Protein AF-A0A833LRC3-F1 (afdb_monomer_lite)

Sequence (210 aa):
QCMVSKEMLIKSGAEAAKLLLEADGCDRVFVVWDLKPEWEEQKQLLDCKEECDLIAAKLDDLGIRENVDLICIVEMLETWIIADDRALSTHLSRPPRNYAFKRIKAPESVADPKALLISTFQQTFRKTYRDHTDAVRVIQKCPDATRLERVSSFARFVRKLTGKQETAFSRCGEVCNDLAPSGVFQPAQAAALPDPIAKPVFKQKARPRR

Structure (mmCIF, N/CA/C/O backbone):
data_AF-A0A833LRC3-F1
#
_entry.id   AF-A0A833LRC3-F1
#
loop_
_atom_site.group_PDB
_atom_site.id
_atom_site.type_symbol
_atom_site.label_atom_id
_atom_site.label_alt_id
_atom_site.label_comp_id
_atom_site.label_asym_id
_atom_site.label_entity_id
_atom_site.label_seq_id
_atom_site.pdbx_PDB_ins_code
_atom_site.Cartn_x
_atom_site.Cartn_y
_atom_site.Cartn_z
_atom_site.occupancy
_atom_site.B_iso_or_equiv
_atom_site.auth_seq_id
_atom_site.auth_comp_id
_atom_site.auth_asym_id
_atom_site.auth_atom_id
_atom_site.pdbx_PDB_model_num
ATOM 1 N N . GLN A 1 1 ? -10.262 0.463 -0.300 1.00 75.25 1 GLN A N 1
ATOM 2 C CA . GLN A 1 1 ? -10.560 1.796 -0.873 1.00 75.25 1 GLN A CA 1
ATOM 3 C C . GLN A 1 1 ? -9.288 2.642 -0.847 1.00 75.25 1 GLN A C 1
ATOM 5 O O . GLN A 1 1 ? -8.544 2.517 0.115 1.00 75.25 1 GLN A O 1
ATOM 10 N N . CYS A 1 2 ? -9.011 3.454 -1.874 1.00 79.44 2 CYS A N 1
ATOM 11 C CA . CYS A 1 2 ? -7.849 4.360 -1.909 1.00 79.44 2 CYS A CA 1
ATOM 12 C C . CYS A 1 2 ? -8.319 5.819 -1.904 1.00 79.44 2 CYS A C 1
ATOM 14 O O . CYS A 1 2 ? -9.322 6.138 -2.543 1.00 79.44 2 CYS A O 1
ATOM 16 N N . MET A 1 3 ? -7.595 6.695 -1.206 1.00 81.56 3 MET A N 1
ATOM 17 C CA . MET A 1 3 ? -7.879 8.132 -1.141 1.00 81.56 3 MET A CA 1
ATOM 18 C C . MET A 1 3 ? -6.823 8.933 -1.903 1.00 81.56 3 MET A C 1
ATOM 20 O O . MET A 1 3 ? -5.685 8.498 -2.033 1.00 81.56 3 MET A O 1
ATOM 24 N N . VAL A 1 4 ? -7.221 10.088 -2.443 1.00 79.00 4 VAL A N 1
ATOM 25 C CA . VAL A 1 4 ? -6.390 10.893 -3.361 1.00 79.00 4 VAL A CA 1
ATOM 26 C C . VAL A 1 4 ? -5.373 11.797 -2.662 1.00 79.00 4 VAL A C 1
ATOM 28 O O . VAL A 1 4 ? -4.441 12.254 -3.314 1.00 79.00 4 VAL A O 1
ATOM 31 N N . SER A 1 5 ? -5.543 12.073 -1.365 1.00 82.38 5 SER A N 1
ATOM 32 C CA . SER A 1 5 ? -4.563 12.814 -0.567 1.00 82.38 5 SER A CA 1
ATOM 33 C C . SER A 1 5 ? -4.590 12.388 0.896 1.00 82.38 5 SER A C 1
ATOM 35 O O . SER A 1 5 ? -5.595 11.865 1.394 1.00 82.38 5 SER A O 1
ATOM 37 N N . LYS A 1 6 ? -3.492 12.669 1.600 1.00 84.31 6 LYS A N 1
ATOM 38 C CA . LYS A 1 6 ? -3.402 12.476 3.046 1.00 84.31 6 LYS A CA 1
ATOM 39 C C . LYS A 1 6 ? -4.416 13.340 3.800 1.00 84.31 6 LYS A C 1
ATOM 41 O O . LYS A 1 6 ? -5.035 12.863 4.748 1.00 84.31 6 LYS A O 1
ATOM 46 N N . GLU A 1 7 ? -4.675 14.576 3.361 1.00 86.00 7 GLU A N 1
ATOM 47 C CA . GLU A 1 7 ? -5.693 15.398 4.028 1.00 86.00 7 GLU A CA 1
ATOM 48 C C . GLU A 1 7 ? -7.085 14.773 3.912 1.00 86.00 7 GLU A C 1
ATOM 50 O O . GLU A 1 7 ? -7.858 14.835 4.865 1.00 86.00 7 GLU A O 1
ATOM 55 N N . MET A 1 8 ? -7.410 14.146 2.775 1.00 87.69 8 MET A N 1
ATOM 56 C CA . MET A 1 8 ? -8.669 13.412 2.615 1.00 87.69 8 MET A CA 1
ATOM 57 C C . MET A 1 8 ? -8.739 12.193 3.533 1.00 87.69 8 MET A C 1
ATOM 59 O O . MET A 1 8 ? -9.795 11.944 4.112 1.00 87.69 8 MET A O 1
ATOM 63 N N . LEU A 1 9 ? -7.626 11.481 3.724 1.00 89.12 9 LEU A N 1
ATOM 64 C CA . LEU A 1 9 ? -7.532 10.383 4.686 1.00 89.12 9 LEU A CA 1
ATOM 65 C C . LEU A 1 9 ? -7.813 10.853 6.113 1.00 89.12 9 LEU A C 1
ATOM 67 O O . LEU A 1 9 ? -8.681 10.302 6.781 1.00 89.12 9 LEU A O 1
ATOM 71 N N . ILE A 1 10 ? -7.147 11.916 6.561 1.00 89.19 10 ILE A N 1
ATOM 72 C CA . ILE A 1 10 ? -7.366 12.459 7.907 1.00 89.19 10 ILE A CA 1
ATOM 73 C C . ILE A 1 10 ? -8.793 13.004 8.037 1.00 89.19 10 ILE A C 1
ATOM 75 O O . ILE A 1 10 ? -9.416 12.878 9.089 1.00 89.19 10 ILE A O 1
ATOM 79 N N . LYS A 1 11 ? -9.350 13.613 6.982 1.00 90.19 11 LYS A N 1
ATOM 80 C CA . LYS A 1 11 ? -10.698 14.197 7.009 1.00 90.19 11 LYS A CA 1
ATOM 81 C C . LYS A 1 11 ? -11.820 13.165 6.996 1.00 90.19 11 LYS A C 1
ATOM 83 O O . LYS A 1 11 ? -12.751 13.361 7.765 1.00 90.19 11 LYS A O 1
ATOM 88 N N . SER A 1 12 ? -11.715 12.141 6.149 1.00 92.38 12 SER A N 1
ATOM 89 C CA . SER A 1 12 ? -12.821 11.243 5.771 1.00 92.38 12 SER A CA 1
ATOM 90 C C . SER A 1 12 ? -12.505 9.742 5.877 1.00 92.38 12 SER A C 1
ATOM 92 O O . SER A 1 12 ? -13.319 8.892 5.513 1.00 92.38 12 SER A O 1
ATOM 94 N N . GLY A 1 13 ? -11.292 9.386 6.312 1.00 93.06 13 GLY A N 1
ATOM 95 C CA . GLY A 1 13 ? -10.829 7.999 6.393 1.00 93.06 13 GLY A CA 1
ATOM 96 C C . GLY A 1 13 ? -11.617 7.154 7.389 1.00 93.06 13 GLY A C 1
ATOM 97 O O . GLY A 1 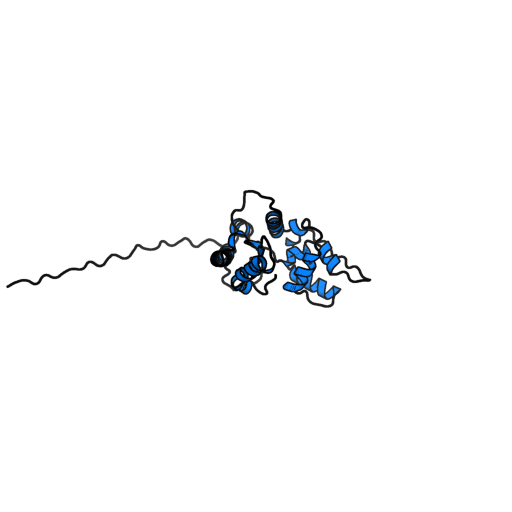13 ? -11.839 5.972 7.136 1.00 93.06 13 GLY A O 1
ATOM 98 N N . ALA A 1 14 ? -12.079 7.760 8.485 1.00 94.75 14 ALA A N 1
ATOM 99 C CA . ALA A 1 14 ? -12.862 7.079 9.510 1.00 94.75 14 ALA A CA 1
ATOM 100 C C . ALA A 1 14 ? -14.255 6.685 8.986 1.00 94.75 14 ALA A C 1
ATOM 102 O O . ALA A 1 14 ? -14.700 5.556 9.177 1.00 94.75 14 ALA A O 1
ATOM 103 N N . GLU A 1 15 ? -14.906 7.570 8.232 1.00 95.88 15 GLU A N 1
ATOM 104 C CA . GLU A 1 15 ? -16.194 7.321 7.586 1.00 95.88 15 GLU A CA 1
ATOM 105 C C . GLU A 1 15 ? -16.076 6.249 6.500 1.00 95.88 15 GLU A C 1
ATOM 107 O O . GLU A 1 15 ? -16.923 5.364 6.402 1.00 95.88 15 GLU A O 1
ATOM 112 N N . ALA A 1 16 ? -14.998 6.279 5.712 1.00 95.25 16 ALA A N 1
ATOM 113 C CA . ALA A 1 16 ? -14.713 5.221 4.749 1.00 95.25 16 ALA A CA 1
ATOM 114 C C . ALA A 1 16 ? -14.497 3.864 5.438 1.00 95.25 16 ALA A C 1
ATOM 116 O O . ALA A 1 16 ? -15.037 2.856 4.988 1.00 95.25 16 ALA A O 1
ATOM 117 N N . ALA A 1 17 ? -13.756 3.828 6.552 1.00 95.38 17 ALA A N 1
ATOM 118 C CA . ALA A 1 17 ? -13.574 2.607 7.334 1.00 95.38 17 ALA A CA 1
ATOM 119 C C . ALA A 1 17 ? -14.907 2.081 7.883 1.00 95.38 17 ALA A C 1
ATOM 121 O O . ALA A 1 17 ? -15.169 0.884 7.793 1.00 95.38 17 ALA A O 1
ATOM 122 N N . LYS A 1 18 ? -15.778 2.971 8.369 1.00 96.31 18 LYS A N 1
ATOM 123 C CA . LYS A 1 18 ? -17.127 2.615 8.819 1.00 96.31 18 LYS A CA 1
ATOM 124 C C . LYS A 1 18 ? -17.945 1.955 7.711 1.00 96.31 18 LYS A C 1
ATOM 126 O O . LYS A 1 18 ? -18.526 0.900 7.937 1.00 96.31 18 LYS A O 1
ATOM 131 N N . LEU A 1 19 ? -17.946 2.534 6.509 1.00 95.56 19 LEU A N 1
ATOM 132 C CA . LEU A 1 19 ? -18.652 1.959 5.361 1.00 95.56 19 LEU A CA 1
ATOM 133 C C . LEU A 1 19 ? -18.130 0.561 5.006 1.00 95.56 19 LEU A C 1
ATOM 135 O O . LEU A 1 19 ? -18.928 -0.329 4.734 1.00 95.56 19 LEU A O 1
ATOM 139 N N . LEU A 1 20 ? -16.814 0.340 5.059 1.00 94.19 20 LEU A N 1
ATOM 140 C CA . LEU A 1 20 ? -16.235 -0.985 4.809 1.00 94.19 20 LEU A CA 1
ATOM 141 C C . LEU A 1 20 ? -16.679 -2.023 5.857 1.00 94.19 20 LEU A C 1
ATOM 143 O O . LEU A 1 20 ? -16.928 -3.176 5.512 1.00 94.19 20 LEU A O 1
ATOM 147 N N . LEU A 1 21 ? -16.789 -1.629 7.128 1.00 94.31 21 LEU A N 1
ATOM 148 C CA . LEU A 1 21 ? -17.262 -2.513 8.198 1.00 94.31 21 LEU A CA 1
ATOM 149 C C . LEU A 1 21 ? -18.764 -2.812 8.062 1.00 94.31 21 LEU A C 1
ATOM 151 O O . LEU A 1 21 ? -19.173 -3.967 8.093 1.00 94.31 21 LEU A O 1
ATOM 155 N N . GLU A 1 22 ? -19.586 -1.776 7.895 1.00 94.75 22 GLU A N 1
ATOM 156 C CA . GLU A 1 22 ? -21.047 -1.893 7.976 1.00 94.75 22 GLU A CA 1
ATOM 157 C C . GLU A 1 22 ? -21.706 -2.298 6.653 1.00 94.75 22 GLU A C 1
ATOM 159 O O . GLU A 1 22 ? -22.621 -3.120 6.651 1.00 94.75 22 GLU A O 1
ATOM 164 N N . ALA A 1 23 ? -21.279 -1.710 5.531 1.00 92.69 23 ALA A N 1
ATOM 165 C CA . ALA A 1 23 ? -21.905 -1.933 4.228 1.00 92.69 23 ALA A CA 1
ATOM 166 C C . ALA A 1 23 ? -21.262 -3.102 3.476 1.00 92.69 23 ALA A C 1
ATOM 168 O O . ALA A 1 23 ? -21.974 -3.932 2.910 1.00 92.69 23 ALA A O 1
ATOM 169 N N . ASP A 1 24 ? -19.930 -3.189 3.503 1.00 89.50 24 ASP A N 1
ATOM 170 C CA . ASP A 1 24 ? -19.197 -4.246 2.798 1.00 89.50 24 ASP A CA 1
ATOM 171 C C . ASP A 1 24 ? -19.009 -5.507 3.665 1.00 89.50 24 ASP A C 1
ATOM 173 O O . ASP A 1 24 ? -18.558 -6.537 3.162 1.00 89.50 24 ASP A O 1
ATOM 177 N N . GLY A 1 25 ? -19.374 -5.448 4.953 1.00 92.50 25 GLY A N 1
ATOM 178 C CA . GLY A 1 25 ? -19.332 -6.585 5.876 1.00 92.50 25 GLY A CA 1
ATOM 179 C C . GLY A 1 25 ? -17.916 -7.035 6.241 1.00 92.50 25 GLY A C 1
ATOM 180 O O . GLY A 1 25 ? -17.695 -8.221 6.481 1.00 92.50 25 GLY A O 1
ATOM 181 N N . CYS A 1 26 ? -16.938 -6.125 6.235 1.00 92.25 26 CYS A N 1
ATOM 182 C CA . CYS A 1 26 ? -15.573 -6.452 6.644 1.00 92.25 26 CYS A CA 1
ATOM 183 C C . CYS A 1 26 ? -15.486 -6.643 8.168 1.00 92.25 26 CYS A C 1
ATOM 185 O O . CYS A 1 26 ? -15.959 -5.798 8.921 1.00 92.25 26 CYS A O 1
ATOM 187 N N . ASP A 1 27 ? -14.785 -7.679 8.639 1.00 91.19 27 ASP A N 1
ATOM 188 C CA . ASP A 1 27 ? -14.562 -7.889 10.084 1.00 91.19 27 ASP A CA 1
ATOM 189 C C . ASP A 1 27 ? -13.537 -6.908 10.684 1.00 91.19 27 ASP A C 1
ATOM 191 O O . ASP A 1 27 ? -13.580 -6.546 11.867 1.00 91.19 27 ASP A O 1
ATOM 195 N N . ARG A 1 28 ? -12.559 -6.510 9.863 1.00 90.12 28 ARG A N 1
ATOM 196 C CA . ARG A 1 28 ? -11.442 -5.640 10.238 1.00 90.12 28 ARG A CA 1
ATOM 197 C C . ARG A 1 28 ? -11.012 -4.787 9.052 1.00 90.12 28 ARG A C 1
ATOM 199 O O . ARG A 1 28 ? -10.940 -5.271 7.924 1.00 90.12 28 ARG A O 1
ATOM 206 N N . VAL A 1 29 ? -10.664 -3.532 9.321 1.00 90.81 29 VAL A N 1
ATOM 207 C CA . VAL A 1 29 ? -10.178 -2.576 8.319 1.00 90.81 29 VAL A CA 1
ATOM 208 C C . VAL A 1 29 ? -8.772 -2.112 8.677 1.00 90.81 29 VAL A C 1
ATOM 210 O O . VAL A 1 29 ? -8.461 -1.837 9.831 1.00 90.81 29 VAL A O 1
ATOM 213 N N . PHE A 1 30 ? -7.917 -1.990 7.665 1.00 90.00 30 PHE A N 1
ATOM 214 C CA . PHE A 1 30 ? -6.588 -1.404 7.800 1.00 90.00 30 PHE A CA 1
ATOM 215 C C . PHE A 1 30 ? -6.564 -0.050 7.099 1.00 90.00 30 PHE A C 1
ATOM 217 O O . PHE A 1 30 ? -6.815 0.032 5.896 1.00 90.00 30 PHE A O 1
ATOM 224 N N . VAL A 1 31 ? -6.234 1.004 7.840 1.00 90.50 31 VAL A N 1
ATOM 225 C CA . VAL A 1 31 ? -5.982 2.334 7.279 1.00 90.50 31 VAL A CA 1
ATOM 226 C C . VAL A 1 31 ? -4.475 2.487 7.141 1.00 90.50 31 VAL A C 1
ATOM 228 O O . VAL A 1 31 ? -3.755 2.505 8.140 1.00 90.50 31 VAL A O 1
ATOM 231 N N . VAL A 1 32 ? -4.002 2.558 5.898 1.00 87.25 32 VAL A N 1
ATOM 232 C CA . VAL A 1 32 ? -2.575 2.614 5.564 1.00 87.25 32 VAL A CA 1
ATOM 233 C C . VAL A 1 32 ? -2.256 3.954 4.912 1.00 87.25 32 VAL A C 1
ATOM 235 O O . VAL A 1 32 ? -2.963 4.354 3.986 1.00 87.25 32 VAL A O 1
ATOM 238 N N . TRP A 1 33 ? -1.209 4.638 5.375 1.00 86.81 33 TRP A N 1
ATOM 239 C CA . TRP A 1 33 ? -0.772 5.918 4.809 1.00 86.81 33 TRP A CA 1
ATOM 240 C C . TRP A 1 33 ? 0.725 6.146 4.975 1.00 86.81 33 TRP A C 1
ATOM 242 O O . TRP A 1 33 ? 1.339 5.591 5.882 1.00 86.81 33 TRP A O 1
ATOM 252 N N . ASP A 1 34 ? 1.305 6.957 4.097 1.00 81.19 34 ASP A N 1
ATOM 253 C CA . ASP A 1 34 ? 2.724 7.293 4.107 1.00 81.19 34 ASP A CA 1
ATOM 254 C C . ASP A 1 34 ? 3.067 8.380 5.136 1.00 81.19 34 ASP A C 1
ATOM 256 O O . ASP A 1 34 ? 2.324 9.335 5.360 1.00 81.19 34 ASP A O 1
ATOM 260 N N . LEU A 1 35 ? 4.224 8.249 5.784 1.00 76.38 35 LEU A N 1
ATOM 261 C CA . LEU A 1 35 ? 4.719 9.241 6.730 1.00 76.38 35 LEU A CA 1
ATOM 262 C C . LEU A 1 35 ? 5.166 10.504 5.985 1.00 76.38 35 LEU A C 1
ATOM 264 O O . LEU A 1 35 ? 4.784 11.605 6.381 1.00 76.38 35 LEU A O 1
ATOM 268 N N . LYS A 1 36 ? 5.899 10.366 4.870 1.00 67.56 36 LYS A N 1
ATOM 269 C CA . LYS A 1 36 ? 6.323 11.494 4.025 1.00 67.56 36 LYS A CA 1
ATOM 270 C C . LYS A 1 36 ? 6.565 11.091 2.564 1.00 67.56 36 LYS A C 1
ATOM 272 O O . LYS A 1 36 ? 7.113 10.021 2.324 1.00 67.56 36 LYS A O 1
ATOM 277 N N . PRO A 1 37 ? 6.322 11.997 1.604 1.00 49.22 37 PRO A N 1
ATOM 278 C CA . PRO A 1 37 ? 7.194 12.129 0.448 1.00 49.22 37 PRO A CA 1
ATOM 279 C C . PRO A 1 37 ? 8.490 12.840 0.870 1.00 49.22 37 PRO A C 1
ATOM 281 O O . PRO A 1 37 ? 8.450 13.909 1.477 1.00 49.22 37 PRO A O 1
ATOM 284 N N . GLU A 1 38 ? 9.646 12.267 0.544 1.00 45.81 38 GLU A N 1
ATOM 285 C CA . GLU A 1 38 ? 10.987 12.756 0.920 1.00 45.81 38 GLU A CA 1
ATOM 286 C C . GLU A 1 38 ? 11.307 14.190 0.419 1.00 45.81 38 GLU A C 1
ATOM 288 O O . GLU A 1 38 ? 12.301 14.784 0.820 1.00 45.81 38 GLU A O 1
ATOM 293 N N . TRP A 1 39 ? 10.450 14.785 -0.422 1.00 50.66 39 TRP A N 1
ATOM 294 C CA . TRP A 1 39 ? 10.712 16.017 -1.178 1.00 50.66 39 TRP A CA 1
ATOM 295 C C . TRP A 1 39 ? 9.864 17.250 -0.805 1.00 50.66 39 TRP A C 1
ATOM 297 O O . TRP A 1 39 ? 10.002 18.288 -1.452 1.00 50.66 39 TRP A O 1
ATOM 307 N N . GLU A 1 40 ? 8.973 17.196 0.193 1.00 52.19 40 GLU A N 1
ATOM 308 C CA . GLU A 1 40 ? 8.218 18.393 0.617 1.00 52.19 40 GLU A CA 1
ATOM 309 C C . GLU A 1 40 ? 8.941 19.155 1.739 1.00 52.19 40 GLU A C 1
ATOM 311 O O . GLU A 1 40 ? 8.693 18.957 2.927 1.00 52.19 40 GLU A O 1
ATOM 316 N N . GLU A 1 41 ? 9.823 20.080 1.357 1.00 48.97 41 GLU A N 1
ATOM 317 C CA . GLU A 1 41 ? 10.630 20.901 2.277 1.00 48.97 41 GLU A CA 1
ATOM 318 C C . GLU A 1 41 ? 9.835 21.956 3.089 1.00 48.97 41 GLU A C 1
ATOM 320 O O . GLU A 1 41 ? 10.439 22.716 3.843 1.00 48.97 41 GLU A O 1
ATOM 325 N N . GLN A 1 42 ? 8.506 22.084 2.945 1.00 48.09 42 GLN A N 1
ATOM 326 C CA . GLN A 1 42 ? 7.833 23.359 3.282 1.00 48.09 42 GLN A CA 1
ATOM 327 C C . GLN A 1 42 ? 6.498 23.305 4.043 1.00 48.09 42 GLN A C 1
ATOM 329 O O . GLN A 1 42 ? 5.871 24.351 4.216 1.00 48.09 42 GLN A O 1
ATOM 334 N N . LYS A 1 43 ? 6.045 22.161 4.563 1.00 54.72 43 LYS A N 1
ATOM 335 C CA . LYS A 1 43 ? 4.875 22.139 5.466 1.00 54.72 43 LYS A CA 1
ATOM 336 C C . LYS A 1 43 ? 5.300 21.785 6.888 1.00 54.72 43 LYS A C 1
ATOM 338 O O . LYS A 1 43 ? 6.223 21.003 7.081 1.00 54.72 43 LYS A O 1
ATOM 343 N N . GLN A 1 44 ? 4.640 22.373 7.889 1.00 53.31 44 GLN A N 1
ATOM 344 C CA . GLN A 1 44 ? 4.670 21.862 9.264 1.00 53.31 44 GLN A CA 1
ATOM 345 C C . GLN A 1 44 ? 4.099 20.444 9.220 1.00 53.31 44 GLN A C 1
ATOM 347 O O . GLN A 1 44 ? 2.886 20.252 9.161 1.00 53.31 44 GLN A O 1
ATOM 352 N N . LEU A 1 45 ? 4.992 19.466 9.108 1.00 59.69 45 LEU A N 1
ATOM 353 C CA . LEU A 1 45 ? 4.640 18.062 9.007 1.00 59.69 45 LEU A CA 1
ATOM 354 C C . LEU A 1 45 ? 4.307 17.590 10.416 1.00 59.69 45 LEU A C 1
ATOM 356 O O . LEU A 1 45 ? 5.183 17.600 11.281 1.00 59.69 45 LEU A O 1
ATOM 360 N N . LEU A 1 46 ? 3.043 17.222 10.624 1.00 67.19 46 LEU A N 1
ATOM 361 C CA . LEU A 1 46 ? 2.657 16.449 11.795 1.00 67.19 46 LEU A CA 1
ATOM 362 C C . LEU A 1 46 ? 3.467 15.153 11.796 1.00 67.19 46 LEU A C 1
ATOM 364 O O . LEU A 1 46 ? 3.730 14.577 10.733 1.00 67.19 46 LEU A O 1
ATOM 368 N N . ASP A 1 47 ? 3.890 14.707 12.971 1.00 78.50 47 ASP A N 1
ATOM 369 C CA . ASP A 1 47 ? 4.544 13.410 13.061 1.00 78.50 47 ASP A CA 1
ATOM 370 C C . ASP A 1 47 ? 3.522 12.267 12.892 1.00 78.50 47 ASP A C 1
ATOM 372 O O . ASP A 1 47 ? 2.299 12.441 12.942 1.00 78.50 47 ASP A O 1
ATOM 376 N N . CYS A 1 48 ? 4.030 11.054 12.673 1.00 81.38 48 CYS A N 1
ATOM 377 C CA . CYS A 1 48 ? 3.199 9.864 12.488 1.00 81.38 48 CYS A CA 1
ATOM 378 C C . CYS A 1 48 ? 2.211 9.643 13.647 1.00 81.38 48 CYS A C 1
ATOM 380 O O . CYS A 1 48 ? 1.138 9.059 13.469 1.00 81.38 48 CYS A O 1
ATOM 382 N N . LYS A 1 49 ? 2.598 10.057 14.859 1.00 84.06 49 LYS A N 1
ATOM 383 C CA . LYS A 1 49 ? 1.801 9.880 16.065 1.00 84.06 49 LYS A CA 1
ATOM 384 C C . LYS A 1 49 ? 0.650 10.876 16.083 1.00 84.06 49 LYS A C 1
ATOM 386 O O . LYS A 1 49 ? -0.475 10.449 16.302 1.00 84.06 49 LYS A O 1
ATOM 391 N N . GLU A 1 50 ? 0.899 12.142 15.784 1.00 86.38 50 GLU A N 1
ATOM 392 C CA . GLU A 1 50 ? -0.138 13.168 15.676 1.00 86.38 50 GLU A CA 1
ATOM 393 C C . GLU A 1 50 ? -1.172 12.810 14.599 1.00 86.38 50 GLU A C 1
ATOM 395 O O . GLU A 1 50 ? -2.376 12.872 14.848 1.00 86.38 50 GLU A O 1
ATOM 400 N N . GLU A 1 51 ? -0.730 12.351 13.422 1.00 87.62 51 GLU A N 1
ATOM 401 C CA . GLU A 1 51 ? -1.636 11.866 12.370 1.00 87.62 51 GLU A CA 1
ATOM 402 C C . GLU A 1 51 ? -2.461 10.658 12.840 1.00 87.62 51 GLU A C 1
ATOM 404 O O . GLU A 1 51 ? -3.672 10.587 12.609 1.00 87.62 51 GLU A O 1
ATOM 409 N N . CYS A 1 52 ? -1.818 9.716 13.535 1.00 89.00 52 CYS 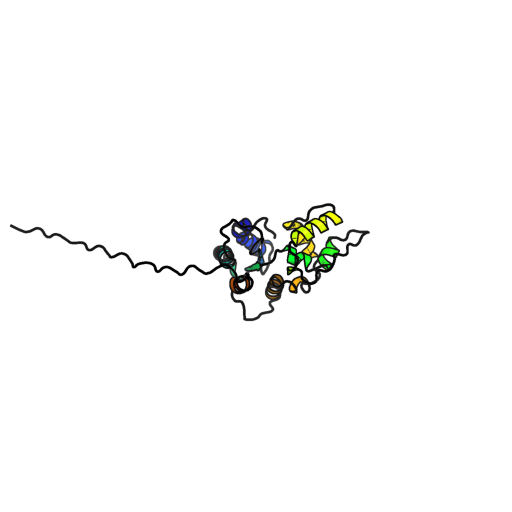A N 1
ATOM 410 C CA . CYS A 1 52 ? -2.481 8.549 14.104 1.00 89.00 52 CYS A CA 1
ATOM 411 C C . CYS A 1 52 ? -3.521 8.942 15.161 1.00 89.00 52 CYS A C 1
ATOM 413 O O . CYS A 1 52 ? -4.613 8.377 15.158 1.00 89.00 52 CYS A O 1
ATOM 415 N N . ASP A 1 53 ? -3.206 9.896 16.037 1.00 90.69 53 ASP A N 1
ATOM 416 C CA . ASP A 1 53 ? -4.091 10.370 17.103 1.00 90.69 53 ASP A CA 1
ATOM 417 C C . ASP A 1 53 ? -5.315 11.094 16.513 1.00 90.69 53 ASP A C 1
ATOM 419 O O . ASP A 1 53 ? -6.442 10.861 16.953 1.00 90.69 53 ASP A O 1
ATOM 423 N N . LEU A 1 54 ? -5.130 11.889 15.450 1.00 91.94 54 LEU A N 1
ATOM 424 C CA . LEU A 1 54 ? -6.229 12.545 14.731 1.00 91.94 54 LEU A CA 1
ATOM 425 C C . LEU A 1 54 ? -7.192 11.544 14.084 1.00 91.94 54 LEU A C 1
ATOM 427 O O . LEU A 1 54 ? -8.410 11.719 14.156 1.00 91.94 54 LEU A O 1
ATOM 431 N N . ILE A 1 55 ? -6.662 10.505 13.433 1.00 92.75 55 ILE A N 1
ATOM 432 C CA . ILE A 1 55 ? -7.497 9.464 12.821 1.00 92.75 55 ILE A CA 1
ATOM 433 C C . ILE A 1 55 ? -8.167 8.625 13.916 1.00 92.75 55 ILE A C 1
ATOM 435 O O . ILE A 1 55 ? -9.353 8.320 13.805 1.00 92.75 55 ILE A O 1
ATOM 439 N N . ALA A 1 56 ? -7.439 8.277 14.982 1.00 93.31 56 ALA A N 1
ATOM 440 C CA . ALA A 1 56 ? -7.959 7.489 16.095 1.00 93.31 56 ALA A CA 1
ATOM 441 C C . ALA A 1 56 ? -9.139 8.179 16.786 1.00 93.31 56 ALA A C 1
ATOM 443 O O . ALA A 1 56 ? -10.176 7.543 16.930 1.00 93.31 56 ALA A O 1
ATOM 444 N N . ALA A 1 57 ? -9.028 9.474 17.098 1.00 95.00 57 ALA A N 1
ATOM 445 C CA . ALA A 1 57 ? -10.112 10.233 17.721 1.00 95.00 57 ALA A CA 1
ATOM 446 C C . ALA A 1 57 ? -11.414 10.168 16.904 1.00 95.00 57 ALA A C 1
ATOM 448 O O . ALA A 1 57 ? -12.488 9.943 17.448 1.00 95.00 57 ALA A O 1
ATOM 449 N N . LYS A 1 58 ? -11.322 10.264 15.573 1.00 96.25 58 LYS A N 1
ATOM 450 C CA . LYS A 1 58 ? -12.495 10.133 14.695 1.00 96.25 58 LYS A CA 1
ATOM 451 C C . LYS A 1 58 ? -13.069 8.722 14.660 1.00 96.25 58 LYS A C 1
ATOM 453 O O . LYS A 1 58 ? -14.277 8.549 14.533 1.00 96.25 58 LYS A O 1
ATOM 458 N N . LEU A 1 59 ? -12.213 7.705 14.724 1.00 95.62 59 LEU A N 1
ATOM 459 C CA . LEU A 1 59 ? -12.658 6.314 14.813 1.00 95.62 59 LEU A CA 1
ATOM 460 C C . LEU A 1 59 ? -13.351 6.033 16.153 1.00 95.62 59 LEU A C 1
ATOM 462 O O . LEU A 1 59 ? -14.312 5.262 16.175 1.00 95.62 59 LEU A O 1
ATOM 466 N N . ASP A 1 60 ? -12.881 6.660 17.235 1.00 96.19 60 ASP A N 1
ATOM 467 C CA . ASP A 1 60 ? -13.493 6.603 18.565 1.00 96.19 60 ASP A CA 1
ATOM 468 C C . ASP A 1 60 ? -14.864 7.292 18.568 1.00 96.19 60 ASP A C 1
ATOM 470 O O . ASP A 1 60 ? -15.841 6.689 19.010 1.00 96.19 60 ASP A O 1
ATOM 474 N N . ASP A 1 61 ? -14.974 8.488 17.980 1.00 97.00 61 ASP A N 1
ATOM 475 C CA . ASP A 1 61 ? -16.246 9.213 17.827 1.00 97.00 61 ASP A CA 1
ATOM 476 C C . ASP A 1 61 ? -17.298 8.400 17.051 1.00 97.00 61 ASP A C 1
ATOM 478 O O . ASP A 1 61 ? -18.501 8.506 17.299 1.00 97.00 61 ASP A O 1
ATOM 482 N N . LEU A 1 62 ? -16.850 7.567 16.106 1.00 96.44 62 LEU A N 1
ATOM 483 C CA . LEU A 1 62 ? -17.703 6.665 15.331 1.00 96.44 62 LEU A CA 1
ATOM 484 C C . LEU A 1 62 ? -17.934 5.301 15.999 1.00 96.44 62 LEU A C 1
ATOM 486 O O . LEU A 1 62 ? -18.733 4.521 15.480 1.00 96.44 62 LEU A O 1
ATOM 490 N N . GLY A 1 63 ? -17.261 5.002 17.114 1.00 96.25 63 GLY A N 1
ATOM 491 C CA . GLY A 1 63 ? -17.397 3.744 17.852 1.00 96.25 63 GLY A CA 1
ATOM 492 C C . GLY A 1 63 ? -16.840 2.511 17.133 1.00 96.25 63 GLY A C 1
ATOM 493 O O . GLY A 1 63 ? -17.263 1.400 17.431 1.00 96.25 63 GLY A O 1
ATOM 494 N N . ILE A 1 64 ? -15.9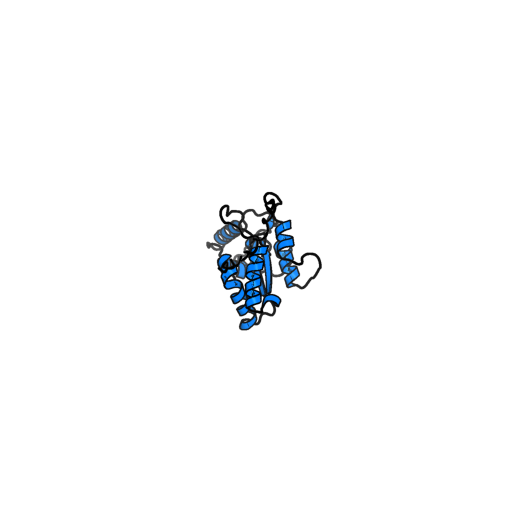17 2.684 16.179 1.00 96.06 64 ILE A N 1
ATOM 495 C CA . ILE A 1 64 ? -15.383 1.587 15.342 1.00 96.06 64 ILE A CA 1
ATOM 496 C C . ILE A 1 64 ? -13.891 1.308 15.561 1.00 96.06 64 ILE A C 1
ATOM 498 O O . ILE A 1 64 ? -13.297 0.492 14.857 1.00 96.06 64 ILE A O 1
ATOM 502 N N . ARG A 1 65 ? -13.251 1.994 16.515 1.00 93.19 65 ARG A N 1
ATOM 503 C CA . ARG A 1 65 ? -11.795 1.950 16.723 1.00 93.19 65 ARG A CA 1
ATOM 504 C C . ARG A 1 65 ? -11.228 0.539 16.878 1.00 93.19 65 ARG A C 1
ATOM 506 O O . ARG A 1 65 ? -10.131 0.291 16.378 1.00 93.19 65 ARG A O 1
ATOM 513 N N . GLU A 1 66 ? -11.946 -0.359 17.548 1.00 91.50 66 GLU A N 1
ATOM 514 C CA . GLU A 1 66 ? -11.495 -1.726 17.853 1.00 91.50 66 GLU A CA 1
ATOM 515 C C . GLU A 1 66 ? -11.356 -2.615 16.606 1.00 91.50 66 GLU A C 1
ATOM 517 O O . GLU A 1 66 ? -10.536 -3.535 16.580 1.00 91.50 66 GLU A O 1
ATOM 522 N N . ASN A 1 67 ? -12.105 -2.310 15.544 1.00 92.31 67 ASN A N 1
ATOM 523 C CA . ASN A 1 67 ? -12.079 -3.039 14.276 1.00 92.31 67 ASN A CA 1
ATOM 524 C C . ASN A 1 67 ? -11.138 -2.408 13.242 1.00 92.31 67 ASN A C 1
ATOM 526 O O . ASN A 1 67 ? -11.068 -2.886 12.107 1.00 92.31 67 ASN A O 1
ATOM 530 N N . VAL A 1 68 ? -10.418 -1.341 13.607 1.00 91.44 68 VAL A N 1
ATOM 531 C CA . VAL A 1 68 ? -9.563 -0.596 12.682 1.00 91.44 68 VAL A CA 1
ATOM 532 C C . VAL A 1 68 ? -8.106 -0.592 13.141 1.00 91.44 68 VAL A C 1
ATOM 534 O O . VAL A 1 68 ? -7.759 -0.119 14.219 1.00 91.44 68 VAL A O 1
ATOM 537 N N . ASP A 1 69 ? -7.210 -1.073 12.288 1.00 89.38 69 ASP A N 1
ATOM 538 C CA . ASP A 1 69 ? -5.765 -1.002 12.489 1.00 89.38 69 ASP A CA 1
ATOM 539 C C . ASP A 1 69 ? -5.177 0.177 11.702 1.00 89.38 69 ASP A C 1
ATOM 541 O O . ASP A 1 69 ? -5.381 0.309 10.494 1.00 89.38 69 ASP A O 1
ATOM 545 N N . LEU A 1 70 ? -4.404 1.019 12.387 1.00 88.50 70 LEU A N 1
ATOM 546 C CA . LEU A 1 70 ? -3.734 2.178 11.801 1.00 88.50 70 LEU A CA 1
ATOM 547 C C . LEU A 1 70 ? -2.272 1.848 11.468 1.00 88.50 70 LEU A C 1
ATOM 549 O O . LEU A 1 70 ? -1.513 1.386 12.330 1.00 88.50 70 LEU A O 1
ATOM 553 N N . ILE A 1 71 ? -1.871 2.057 10.212 1.00 85.94 71 ILE A N 1
ATOM 554 C CA . ILE A 1 71 ? -0.539 1.706 9.709 1.00 85.94 71 ILE A CA 1
ATOM 555 C C . ILE A 1 71 ? 0.054 2.861 8.905 1.00 85.94 71 ILE A C 1
ATOM 557 O O . ILE A 1 71 ? -0.157 3.012 7.708 1.00 85.94 71 ILE A O 1
ATOM 561 N N . CYS A 1 72 ? 0.882 3.625 9.593 1.00 84.38 72 CYS A N 1
ATOM 562 C CA . CYS A 1 72 ? 1.806 4.581 9.008 1.00 84.38 72 CYS A CA 1
ATOM 563 C C . CYS A 1 72 ? 3.014 3.836 8.413 1.00 84.38 72 CYS A C 1
ATOM 565 O O . CYS A 1 72 ? 3.629 3.002 9.094 1.00 84.38 72 CYS A O 1
ATOM 567 N N . ILE A 1 73 ? 3.327 4.102 7.146 1.00 81.88 73 ILE A N 1
ATOM 568 C CA . ILE A 1 73 ? 4.419 3.482 6.388 1.00 81.88 73 ILE A CA 1
ATOM 569 C C . ILE A 1 73 ? 5.482 4.539 6.099 1.00 81.88 73 ILE A C 1
ATOM 571 O O . ILE A 1 73 ? 5.159 5.662 5.742 1.00 81.88 73 ILE A O 1
ATOM 575 N N . VAL A 1 74 ? 6.756 4.211 6.311 1.00 76.50 74 VAL A N 1
ATOM 576 C CA . VAL A 1 74 ? 7.859 5.159 6.057 1.00 76.50 74 VAL A CA 1
ATOM 577 C C . VAL A 1 74 ? 8.086 5.320 4.554 1.00 76.50 74 VAL A C 1
ATOM 579 O O . VAL A 1 74 ? 8.241 6.427 4.058 1.00 76.50 74 VAL A O 1
ATOM 582 N N . GLU A 1 75 ? 8.030 4.196 3.846 1.00 76.50 75 GLU A N 1
ATOM 583 C CA . GLU A 1 75 ? 8.224 4.096 2.404 1.00 76.50 75 GLU A CA 1
ATOM 584 C C . GLU A 1 75 ? 6.925 4.335 1.639 1.00 76.50 75 GLU A C 1
ATOM 586 O O . GLU A 1 75 ? 5.847 3.982 2.118 1.00 76.50 75 GLU A O 1
ATOM 591 N N . MET A 1 76 ? 7.031 4.842 0.411 1.00 85.44 76 MET A N 1
ATOM 592 C CA . MET A 1 76 ? 5.884 4.982 -0.486 1.00 85.44 76 MET A CA 1
ATOM 593 C C . MET A 1 76 ? 5.194 3.633 -0.736 1.00 85.44 76 MET A C 1
ATOM 595 O O . MET A 1 76 ? 5.840 2.584 -0.812 1.00 85.44 76 MET A O 1
ATOM 599 N N . LEU A 1 77 ? 3.879 3.658 -0.971 1.00 88.06 77 LEU A N 1
ATOM 600 C CA . LEU A 1 77 ? 3.124 2.465 -1.371 1.00 88.06 77 LEU A CA 1
ATOM 601 C C . LEU A 1 77 ? 3.725 1.810 -2.628 1.00 88.06 77 LEU A C 1
ATOM 603 O O . LEU A 1 77 ? 3.740 0.588 -2.764 1.00 88.06 77 LEU A O 1
ATOM 607 N N . GLU A 1 78 ? 4.275 2.610 -3.537 1.00 92.44 78 GLU A N 1
ATOM 608 C CA . GLU A 1 78 ? 4.965 2.152 -4.739 1.00 92.44 78 GLU A CA 1
ATOM 609 C C . GLU A 1 78 ? 6.158 1.238 -4.430 1.00 92.44 78 GLU A C 1
ATOM 611 O O . GLU A 1 78 ? 6.394 0.289 -5.183 1.00 92.44 78 GLU A O 1
ATOM 616 N N . THR A 1 79 ? 6.850 1.438 -3.302 1.00 92.12 79 THR A N 1
ATOM 617 C CA . THR A 1 79 ? 7.917 0.545 -2.824 1.00 92.12 79 THR A CA 1
ATOM 618 C C . THR A 1 79 ? 7.379 -0.863 -2.570 1.00 92.12 79 THR A C 1
ATOM 620 O O . THR A 1 79 ? 8.040 -1.855 -2.888 1.00 92.12 79 THR A O 1
ATOM 623 N N . TRP A 1 80 ? 6.148 -0.980 -2.060 1.00 90.44 80 TRP A N 1
ATOM 624 C CA . TRP A 1 80 ? 5.484 -2.273 -1.875 1.00 90.44 80 TRP A CA 1
ATOM 625 C C . TRP A 1 80 ? 5.152 -2.905 -3.224 1.00 90.44 80 TRP A C 1
ATOM 627 O O . TRP A 1 80 ? 5.389 -4.089 -3.439 1.00 90.44 80 TRP A O 1
ATOM 637 N N . ILE A 1 81 ? 4.656 -2.111 -4.170 1.00 93.88 81 ILE A N 1
ATOM 638 C CA . ILE A 1 81 ? 4.253 -2.598 -5.494 1.00 93.88 81 ILE A CA 1
ATOM 639 C C . ILE A 1 81 ? 5.451 -3.173 -6.256 1.00 93.88 81 ILE A C 1
ATOM 641 O O . ILE A 1 81 ? 5.365 -4.270 -6.808 1.00 93.88 81 ILE A O 1
ATOM 645 N N . ILE A 1 82 ? 6.591 -2.478 -6.253 1.00 95.56 82 ILE A N 1
ATOM 646 C CA . ILE A 1 82 ? 7.811 -2.961 -6.919 1.00 95.56 82 ILE A CA 1
ATOM 647 C C . ILE A 1 82 ? 8.487 -4.120 -6.171 1.00 95.56 82 ILE A C 1
ATOM 649 O O . ILE A 1 82 ? 9.384 -4.769 -6.718 1.00 95.56 82 ILE A O 1
ATOM 653 N N . ALA A 1 83 ? 8.061 -4.410 -4.936 1.00 94.56 83 ALA A N 1
ATOM 654 C CA . ALA A 1 83 ? 8.565 -5.534 -4.163 1.00 94.56 83 ALA A CA 1
ATOM 655 C C . ALA A 1 83 ? 8.013 -6.889 -4.628 1.00 94.56 83 ALA A C 1
ATOM 657 O O . ALA A 1 83 ? 8.665 -7.898 -4.358 1.00 94.56 83 ALA A O 1
ATOM 658 N N . ASP A 1 84 ? 6.889 -6.968 -5.349 1.00 94.94 84 ASP A N 1
ATOM 659 C CA . ASP A 1 84 ? 6.443 -8.220 -5.981 1.00 94.94 84 ASP A CA 1
ATOM 660 C C . ASP A 1 84 ? 6.505 -8.136 -7.512 1.00 94.94 84 ASP A C 1
ATOM 662 O O . ASP A 1 84 ? 5.564 -7.744 -8.206 1.00 94.94 84 ASP A O 1
ATOM 666 N N . ASP A 1 85 ? 7.637 -8.582 -8.060 1.00 95.69 85 ASP A N 1
ATOM 667 C CA . ASP A 1 85 ? 7.868 -8.646 -9.499 1.00 95.69 85 ASP A CA 1
ATOM 668 C C . ASP A 1 85 ? 6.882 -9.567 -10.228 1.00 95.69 85 ASP A C 1
ATOM 670 O O . ASP A 1 85 ? 6.592 -9.344 -11.406 1.00 95.69 85 ASP A O 1
ATOM 674 N N . ARG A 1 86 ? 6.310 -10.565 -9.543 1.00 96.31 86 ARG A N 1
ATOM 675 C CA . ARG A 1 86 ? 5.337 -11.500 -10.128 1.00 96.31 86 ARG A CA 1
ATOM 676 C C . ARG A 1 86 ? 4.000 -10.805 -10.344 1.00 96.31 86 ARG A C 1
ATOM 678 O O . ARG A 1 86 ? 3.399 -10.960 -11.409 1.00 96.31 86 ARG A O 1
ATOM 685 N N . ALA A 1 87 ? 3.559 -10.020 -9.361 1.00 95.81 87 ALA A N 1
ATOM 686 C CA . ALA A 1 87 ? 2.323 -9.249 -9.438 1.00 95.81 87 ALA A CA 1
ATOM 687 C C . ALA A 1 87 ? 2.385 -8.229 -10.583 1.00 95.81 87 ALA A C 1
ATOM 689 O O . ALA A 1 87 ? 1.492 -8.189 -11.433 1.00 95.81 87 ALA A O 1
ATOM 690 N N . LEU A 1 88 ? 3.493 -7.483 -10.673 1.00 96.06 88 LEU A N 1
ATOM 691 C CA . LEU A 1 88 ? 3.736 -6.547 -11.771 1.00 96.06 88 LEU A CA 1
ATOM 692 C C . LEU A 1 88 ? 3.828 -7.252 -13.124 1.00 96.06 88 LEU A C 1
ATOM 694 O O . LEU A 1 88 ? 3.152 -6.840 -14.060 1.00 96.06 88 LEU A O 1
ATOM 698 N N . SER A 1 89 ? 4.599 -8.336 -13.235 1.00 96.75 89 SER A N 1
ATOM 699 C CA . SER A 1 89 ? 4.702 -9.113 -14.482 1.00 96.75 89 SER A CA 1
ATOM 700 C C . SER A 1 89 ? 3.335 -9.606 -14.954 1.00 96.75 89 SER A C 1
ATOM 702 O O . SER A 1 89 ? 2.996 -9.485 -16.131 1.00 96.75 89 SER A O 1
ATOM 704 N N . THR A 1 90 ? 2.513 -10.099 -14.027 1.00 96.06 90 THR A N 1
ATOM 705 C CA . THR A 1 90 ? 1.156 -10.576 -14.317 1.00 96.06 90 THR A CA 1
ATOM 706 C C . THR A 1 90 ? 0.251 -9.438 -14.773 1.00 96.06 90 THR A C 1
ATOM 708 O O . THR A 1 90 ? -0.467 -9.584 -15.759 1.00 96.06 90 THR A O 1
ATOM 711 N N . HIS A 1 91 ? 0.291 -8.294 -14.088 1.00 96.00 91 HIS A N 1
ATOM 712 C CA . HIS A 1 91 ? -0.516 -7.129 -14.441 1.00 96.00 91 HIS A CA 1
ATOM 713 C C . HIS A 1 91 ? -0.112 -6.519 -15.794 1.00 96.00 91 HIS A C 1
ATOM 715 O O . HIS A 1 91 ? -0.970 -6.097 -16.569 1.00 96.00 91 HIS A O 1
ATOM 721 N N . LEU A 1 92 ? 1.191 -6.475 -16.075 1.00 95.06 92 LEU A N 1
ATOM 722 C CA . LEU A 1 92 ? 1.769 -5.856 -17.268 1.00 95.06 92 LEU A CA 1
ATOM 723 C C . LEU A 1 92 ? 1.710 -6.755 -18.513 1.00 95.06 92 LEU A C 1
ATOM 725 O O . LEU A 1 92 ? 1.785 -6.257 -19.638 1.00 95.06 92 LEU A O 1
ATOM 729 N N . SER A 1 93 ? 1.549 -8.066 -18.337 1.00 95.75 93 SER A N 1
ATOM 730 C CA . SER A 1 93 ? 1.427 -9.021 -19.441 1.00 95.75 93 SER A CA 1
ATOM 731 C C . SER A 1 93 ? 0.099 -8.866 -20.186 1.00 95.75 93 SER A C 1
ATOM 733 O O . SER A 1 93 ? -0.965 -8.723 -19.584 1.00 95.75 93 SER A O 1
ATOM 735 N N . ARG A 1 94 ? 0.140 -8.927 -21.523 1.00 89.50 94 ARG A N 1
ATOM 736 C CA . ARG A 1 94 ? -1.053 -8.920 -22.385 1.00 89.50 94 ARG A CA 1
ATOM 737 C C . ARG A 1 94 ? -0.880 -9.907 -23.528 1.00 89.50 94 ARG A C 1
ATOM 739 O O . ARG A 1 94 ? 0.082 -9.751 -24.277 1.00 89.50 94 ARG A O 1
ATOM 746 N N . PRO A 1 95 ? -1.813 -10.846 -23.753 1.00 86.75 95 PRO A N 1
ATOM 747 C CA . PRO A 1 95 ? -1.714 -11.760 -24.882 1.00 86.75 95 PRO A CA 1
ATOM 748 C C . PRO A 1 95 ? -1.487 -11.016 -26.212 1.00 86.75 95 PRO A C 1
ATOM 750 O O . PRO A 1 95 ? -2.129 -9.989 -26.450 1.00 86.75 95 PRO A O 1
ATOM 753 N N . PRO A 1 96 ? -0.573 -11.491 -27.079 1.00 88.56 96 PRO A N 1
ATOM 754 C CA . PRO A 1 96 ? 0.280 -12.680 -26.929 1.00 88.56 96 PRO A CA 1
ATOM 755 C C . PRO A 1 96 ? 1.625 -12.422 -26.209 1.00 88.56 96 PRO A C 1
ATOM 757 O O . PRO A 1 96 ? 2.459 -13.318 -26.130 1.00 88.56 96 PRO A O 1
ATOM 760 N N . ARG A 1 97 ? 1.885 -11.201 -25.726 1.00 86.94 97 ARG A N 1
ATOM 761 C CA . ARG A 1 97 ? 3.167 -10.786 -25.138 1.00 86.94 97 ARG A CA 1
ATOM 762 C C . ARG A 1 97 ? 3.161 -10.851 -23.609 1.00 86.94 97 ARG A C 1
ATOM 764 O O . ARG A 1 97 ? 2.487 -10.076 -22.931 1.00 86.94 97 ARG A O 1
ATOM 771 N N . ASN A 1 98 ? 4.012 -11.715 -23.069 1.00 92.19 98 ASN A N 1
ATOM 772 C CA . ASN A 1 98 ? 4.314 -11.724 -21.643 1.00 92.19 98 ASN A CA 1
ATOM 773 C C . ASN A 1 98 ? 5.353 -10.647 -21.326 1.00 92.19 98 ASN A C 1
ATOM 775 O O . ASN A 1 98 ? 6.338 -10.488 -22.049 1.00 92.19 98 ASN A O 1
ATOM 779 N N . TYR A 1 99 ? 5.125 -9.913 -20.245 1.00 94.69 99 TYR A N 1
ATOM 780 C CA . TYR A 1 99 ? 6.058 -8.932 -19.715 1.00 94.69 99 TYR A CA 1
ATOM 781 C C . TYR A 1 99 ? 6.717 -9.501 -18.458 1.00 94.69 99 TYR A C 1
ATOM 783 O O . TYR A 1 99 ? 6.026 -9.923 -17.534 1.00 94.69 99 TYR A O 1
ATOM 791 N N . ALA A 1 100 ? 8.048 -9.499 -18.421 1.00 95.44 100 ALA A N 1
ATOM 792 C CA . ALA A 1 100 ? 8.824 -9.927 -17.263 1.00 95.44 100 ALA A CA 1
ATOM 793 C C . ALA A 1 100 ? 9.401 -8.696 -16.557 1.00 95.44 100 ALA A C 1
ATOM 795 O O . ALA A 1 100 ? 10.399 -8.124 -16.999 1.00 95.44 100 ALA A O 1
ATOM 796 N N . PHE A 1 101 ? 8.765 -8.280 -15.463 1.00 96.31 101 PHE A N 1
ATOM 797 C CA . PHE A 1 101 ? 9.279 -7.202 -14.628 1.00 96.31 101 PHE A CA 1
ATOM 798 C C . PHE A 1 101 ? 10.557 -7.666 -13.922 1.00 96.31 101 PHE A C 1
ATOM 800 O O . PHE A 1 101 ? 10.617 -8.755 -13.348 1.00 96.31 101 PHE A O 1
ATOM 807 N N . LYS A 1 102 ? 11.609 -6.845 -13.972 1.00 95.88 102 LYS A N 1
ATOM 808 C CA . LYS A 1 102 ? 12.894 -7.190 -13.362 1.00 95.88 102 LYS A CA 1
ATOM 809 C C . LYS A 1 102 ? 12.751 -7.214 -11.843 1.00 95.88 102 LYS A C 1
ATOM 811 O O . LYS A 1 102 ? 12.415 -6.207 -11.229 1.00 95.88 102 LYS A O 1
ATOM 816 N N . ARG A 1 103 ? 13.106 -8.340 -11.225 1.00 95.56 103 ARG A N 1
ATOM 817 C CA . ARG A 1 103 ? 13.118 -8.464 -9.767 1.00 95.56 103 ARG A CA 1
ATOM 818 C C . ARG A 1 103 ? 14.068 -7.456 -9.118 1.00 95.56 103 ARG A C 1
ATOM 820 O O . ARG A 1 103 ? 15.276 -7.477 -9.364 1.00 95.56 103 ARG A O 1
ATOM 827 N N . ILE A 1 104 ? 13.524 -6.663 -8.200 1.00 95.31 104 ILE A N 1
ATOM 828 C CA . ILE A 1 104 ? 14.279 -5.769 -7.323 1.00 95.31 104 ILE A CA 1
ATOM 829 C C . ILE A 1 104 ? 14.537 -6.501 -6.002 1.00 95.31 104 ILE A C 1
ATOM 831 O O . ILE A 1 104 ? 13.622 -7.027 -5.358 1.00 95.31 104 ILE A O 1
ATOM 835 N N . LYS A 1 105 ? 15.816 -6.640 -5.630 1.00 92.12 105 LYS A N 1
ATOM 836 C CA . LYS A 1 105 ? 16.213 -7.380 -4.421 1.00 92.12 105 LYS A CA 1
ATOM 837 C C . LYS A 1 105 ? 15.944 -6.575 -3.149 1.00 92.12 105 LYS A C 1
ATOM 839 O O . LYS A 1 105 ? 15.394 -7.162 -2.222 1.00 92.12 105 LYS A O 1
ATOM 844 N N . ALA A 1 106 ? 16.269 -5.282 -3.173 1.00 91.56 106 ALA A N 1
ATOM 845 C CA . ALA A 1 106 ? 16.062 -4.311 -2.102 1.00 91.56 106 ALA A CA 1
ATOM 846 C C . ALA A 1 106 ? 15.155 -3.172 -2.614 1.00 91.56 106 ALA A C 1
ATOM 848 O O . ALA A 1 106 ? 15.653 -2.227 -3.217 1.00 91.56 106 ALA A O 1
ATOM 849 N N . PRO A 1 107 ? 13.822 -3.295 -2.485 1.00 92.00 107 PRO A N 1
ATOM 850 C CA . PRO A 1 107 ? 12.879 -2.278 -2.959 1.00 92.00 107 PRO A CA 1
ATOM 851 C C . PRO A 1 107 ? 13.074 -0.915 -2.287 1.00 92.00 107 PRO A C 1
ATOM 853 O O . PRO A 1 107 ? 12.990 0.100 -2.962 1.00 92.00 107 PRO A O 1
ATOM 856 N N . GLU A 1 108 ? 13.408 -0.909 -0.995 1.00 87.62 108 GLU A N 1
ATOM 857 C CA . GLU A 1 108 ? 13.636 0.299 -0.181 1.00 87.62 108 GLU A CA 1
ATOM 858 C C . GLU A 1 108 ? 14.873 1.098 -0.624 1.00 87.62 108 GLU A C 1
ATOM 860 O O . GLU A 1 108 ? 15.013 2.262 -0.289 1.00 87.62 108 GLU A O 1
ATOM 865 N N . SER A 1 109 ? 15.783 0.507 -1.411 1.00 89.56 109 SER A N 1
ATOM 866 C CA . SER A 1 109 ? 16.938 1.238 -1.950 1.00 89.56 109 SER A CA 1
ATOM 867 C C . SER A 1 109 ? 16.642 1.940 -3.282 1.00 89.56 109 SER A C 1
ATOM 869 O O . SER A 1 109 ? 17.566 2.422 -3.939 1.00 89.56 109 SER A O 1
ATOM 871 N N . VAL A 1 110 ? 15.398 1.902 -3.766 1.00 91.12 110 VAL A N 1
ATOM 872 C CA . VAL A 1 110 ? 14.998 2.564 -5.011 1.00 91.12 110 VAL A CA 1
ATOM 873 C C . VAL A 1 110 ? 14.610 3.999 -4.683 1.00 91.12 110 VAL A C 1
ATOM 875 O O . VAL A 1 110 ? 13.569 4.220 -4.088 1.00 91.12 110 VAL A O 1
ATOM 878 N N . ALA A 1 111 ? 15.430 4.958 -5.118 1.00 87.69 111 ALA A N 1
ATOM 879 C CA . ALA A 1 111 ? 15.255 6.374 -4.780 1.00 87.69 111 ALA A CA 1
ATOM 880 C C . ALA A 1 111 ? 13.897 6.966 -5.203 1.00 87.69 111 ALA A C 1
ATOM 882 O O . ALA A 1 111 ? 13.347 7.799 -4.500 1.00 87.69 111 ALA A O 1
ATOM 883 N N . ASP A 1 112 ? 13.353 6.547 -6.351 1.00 91.19 112 ASP A N 1
ATOM 884 C CA . ASP A 1 112 ? 12.026 6.984 -6.799 1.00 91.19 112 ASP A CA 1
ATOM 885 C C . ASP A 1 112 ? 11.220 5.786 -7.340 1.00 91.19 112 ASP A C 1
ATOM 887 O O . ASP A 1 112 ? 11.257 5.469 -8.542 1.00 91.19 112 ASP A O 1
ATOM 891 N N . PRO A 1 113 ? 10.512 5.059 -6.455 1.00 92.44 113 PRO A N 1
ATOM 892 C CA . PRO A 1 113 ? 9.730 3.886 -6.835 1.00 92.44 113 PRO A CA 1
ATOM 893 C C . PRO A 1 113 ? 8.540 4.265 -7.730 1.00 92.44 113 PRO A C 1
ATOM 895 O O . PRO A 1 113 ? 8.126 3.479 -8.590 1.00 92.44 113 PRO A O 1
ATOM 898 N N . LYS A 1 114 ? 8.020 5.491 -7.597 1.00 92.69 114 LYS A N 1
ATOM 899 C CA . LYS A 1 114 ? 6.900 5.988 -8.395 1.00 92.69 114 LYS A CA 1
ATOM 900 C C . LYS A 1 114 ? 7.323 6.310 -9.822 1.00 92.69 114 LYS A C 1
ATOM 902 O O . LYS A 1 114 ? 6.658 5.866 -10.761 1.00 92.69 114 LYS A O 1
ATOM 907 N N . ALA A 1 115 ? 8.445 6.996 -10.023 1.00 94.00 115 ALA A N 1
ATOM 908 C CA . ALA A 1 115 ? 8.994 7.227 -11.358 1.00 94.00 115 ALA A CA 1
ATOM 909 C C . ALA A 1 115 ? 9.351 5.911 -12.063 1.00 94.00 115 ALA A C 1
ATOM 911 O O . ALA A 1 115 ? 9.113 5.763 -13.270 1.00 94.00 115 ALA A O 1
ATOM 912 N N . LEU A 1 116 ? 9.853 4.915 -11.322 1.00 95.94 116 LEU A N 1
ATOM 913 C CA . LEU A 1 116 ? 10.081 3.577 -11.865 1.00 95.94 116 LEU A CA 1
ATOM 914 C C . LEU A 1 116 ? 8.779 2.948 -12.390 1.00 95.94 116 LEU A C 1
ATOM 916 O O . LEU A 1 116 ? 8.755 2.428 -13.509 1.00 95.94 116 LEU A O 1
ATOM 920 N N . LEU A 1 117 ? 7.679 3.028 -11.641 1.00 96.50 117 LEU A N 1
ATOM 921 C CA . LEU A 1 117 ? 6.383 2.523 -12.103 1.00 96.50 117 LEU A CA 1
ATOM 922 C C . LEU A 1 117 ? 5.828 3.328 -13.281 1.00 96.50 117 LEU A C 1
ATOM 924 O O . LEU A 1 117 ? 5.388 2.731 -14.264 1.00 96.50 117 LEU A O 1
ATOM 928 N N . ILE A 1 118 ? 5.906 4.662 -13.245 1.00 96.31 118 ILE A N 1
ATOM 929 C CA . ILE A 1 118 ? 5.469 5.527 -14.351 1.00 96.31 118 ILE A CA 1
ATOM 930 C C . ILE A 1 118 ? 6.207 5.162 -15.641 1.00 96.31 118 ILE A C 1
ATOM 932 O O . ILE A 1 118 ? 5.568 4.937 -16.671 1.00 96.31 118 ILE A O 1
ATOM 936 N N . SER A 1 119 ? 7.537 5.056 -15.593 1.00 96.50 119 SER A N 1
ATOM 937 C CA . SER A 1 119 ? 8.345 4.688 -16.760 1.00 96.50 119 SER A CA 1
ATOM 938 C C . SER A 1 119 ? 8.011 3.282 -17.269 1.00 96.50 119 SER A C 1
ATOM 940 O O . SER A 1 119 ? 7.833 3.091 -18.474 1.00 96.50 119 SER A O 1
ATOM 942 N N . THR A 1 120 ? 7.822 2.319 -16.365 1.00 96.25 120 THR A N 1
ATOM 943 C CA . THR A 1 120 ? 7.439 0.939 -16.695 1.00 96.25 120 THR A CA 1
ATOM 944 C C . THR A 1 120 ? 6.083 0.876 -17.407 1.00 96.25 120 THR A C 1
ATOM 946 O O . THR A 1 120 ? 5.949 0.243 -18.462 1.00 96.25 120 THR A O 1
ATOM 949 N N . PHE A 1 121 ? 5.067 1.560 -16.874 1.00 96.00 121 PHE A N 1
ATOM 950 C CA . PHE A 1 121 ? 3.729 1.615 -17.468 1.00 96.00 121 PHE A CA 1
ATOM 951 C C . PHE A 1 121 ? 3.740 2.360 -18.806 1.00 96.00 121 PHE A C 1
ATOM 953 O O . PHE A 1 121 ? 3.098 1.922 -19.767 1.00 96.00 121 PHE A O 1
ATOM 960 N N . GLN A 1 122 ? 4.532 3.425 -18.924 1.00 95.81 122 GLN A N 1
ATOM 961 C CA . GLN A 1 122 ? 4.658 4.173 -20.169 1.00 95.81 122 GLN A CA 1
ATOM 962 C C . GLN A 1 122 ? 5.321 3.341 -21.272 1.00 95.81 122 GLN A C 1
ATOM 964 O O . GLN A 1 122 ? 4.880 3.378 -22.422 1.00 95.81 122 GLN A O 1
ATOM 969 N N . GLN A 1 123 ? 6.344 2.553 -20.939 1.00 93.31 123 GLN A N 1
ATOM 970 C CA . GLN A 1 123 ? 7.002 1.652 -21.888 1.00 93.31 123 GLN A CA 1
ATOM 971 C C . GLN A 1 123 ? 6.082 0.505 -22.323 1.00 93.31 123 GLN A C 1
ATOM 973 O O . GLN A 1 123 ? 6.048 0.159 -23.504 1.00 93.31 123 GLN A O 1
ATOM 978 N N . THR A 1 124 ? 5.306 -0.051 -21.391 1.00 93.31 124 THR A N 1
ATOM 979 C CA . THR A 1 124 ? 4.513 -1.265 -21.640 1.00 93.31 124 THR A CA 1
ATOM 980 C C . THR A 1 124 ? 3.141 -0.965 -22.244 1.00 93.31 124 THR A C 1
ATOM 982 O O . THR A 1 124 ? 2.709 -1.625 -23.189 1.00 93.31 124 THR A O 1
ATOM 985 N N . PHE A 1 125 ? 2.443 0.045 -21.723 1.00 92.62 125 PHE A N 1
ATOM 986 C CA . PHE A 1 125 ? 1.055 0.365 -22.071 1.00 92.62 125 PHE A CA 1
ATOM 987 C C . PHE A 1 125 ? 0.867 1.702 -22.782 1.00 92.62 125 PHE A C 1
ATOM 989 O O . PHE A 1 125 ? -0.255 1.972 -23.213 1.00 92.62 125 PHE A O 1
ATOM 996 N N . ARG A 1 126 ? 1.918 2.529 -22.909 1.00 93.94 126 ARG A N 1
ATOM 997 C CA . ARG A 1 126 ? 1.814 3.925 -23.382 1.00 93.94 126 ARG A CA 1
ATOM 998 C C . ARG A 1 126 ? 0.845 4.756 -22.529 1.00 93.94 126 ARG A C 1
ATOM 1000 O O . ARG A 1 126 ? 0.112 5.593 -23.050 1.00 93.94 126 ARG A O 1
ATOM 1007 N N . LYS A 1 127 ? 0.795 4.467 -21.226 1.00 93.81 127 LYS A N 1
ATOM 1008 C CA . LYS A 1 127 ? -0.043 5.158 -20.243 1.00 93.81 127 LYS A CA 1
ATOM 1009 C C . LYS A 1 127 ? 0.759 5.434 -18.980 1.00 93.81 127 LYS A C 1
ATOM 1011 O O . LYS A 1 127 ? 1.611 4.634 -18.608 1.00 93.81 127 LYS A O 1
ATOM 1016 N N . THR A 1 128 ? 0.414 6.517 -18.297 1.00 94.25 128 THR A N 1
ATOM 1017 C CA . THR A 1 128 ? 0.932 6.836 -16.965 1.00 94.25 128 THR A CA 1
ATOM 1018 C C . THR A 1 128 ? 0.307 5.918 -15.918 1.00 94.25 128 THR A C 1
ATOM 1020 O O . THR A 1 128 ? -0.902 5.680 -15.956 1.00 94.25 128 THR A O 1
ATOM 1023 N N . TYR A 1 129 ? 1.131 5.440 -14.987 1.00 95.00 129 TYR A N 1
ATOM 1024 C CA . TYR A 1 129 ? 0.691 4.751 -13.775 1.00 95.00 129 TYR A CA 1
ATOM 1025 C C . TYR A 1 129 ? -0.222 5.658 -12.929 1.00 95.00 129 TYR A C 1
ATOM 1027 O O . TYR A 1 129 ? 0.054 6.850 -12.781 1.00 95.00 129 TYR A O 1
ATOM 1035 N N . ARG A 1 130 ? -1.321 5.104 -12.404 1.00 91.81 130 ARG A N 1
ATOM 1036 C CA . ARG A 1 130 ?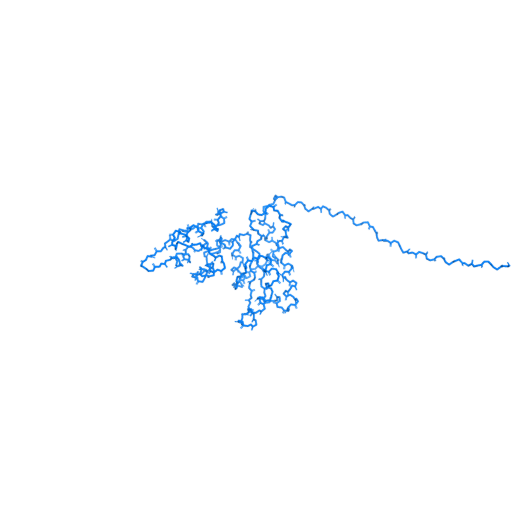 -2.290 5.814 -11.556 1.00 91.81 130 ARG A CA 1
ATOM 1037 C C . ARG A 1 130 ? -2.422 5.149 -10.192 1.00 91.81 130 ARG A C 1
ATOM 1039 O O . ARG A 1 130 ? -3.107 4.131 -10.083 1.00 91.81 130 ARG A O 1
ATOM 1046 N N . ASP A 1 131 ? -1.895 5.801 -9.163 1.00 87.25 131 ASP A N 1
ATOM 1047 C CA . ASP A 1 131 ? -1.782 5.302 -7.787 1.00 87.25 131 ASP A CA 1
ATOM 1048 C C . ASP A 1 131 ? -3.061 4.590 -7.300 1.00 87.25 131 ASP A C 1
ATOM 1050 O O . ASP A 1 131 ? -3.055 3.404 -7.006 1.00 87.25 131 ASP A O 1
ATOM 1054 N N . HIS A 1 132 ? -4.219 5.250 -7.332 1.00 84.19 132 HIS A N 1
ATOM 1055 C CA . HIS A 1 132 ? -5.462 4.704 -6.768 1.00 84.19 132 HIS A CA 1
ATOM 1056 C C . HIS A 1 132 ? -6.123 3.571 -7.579 1.00 84.19 132 HIS A C 1
ATOM 1058 O O . HIS A 1 132 ? -6.976 2.867 -7.043 1.00 84.19 132 HIS A O 1
ATOM 1064 N N . THR A 1 133 ? -5.785 3.391 -8.863 1.00 90.12 133 THR A N 1
ATOM 1065 C CA . THR A 1 133 ? -6.398 2.332 -9.698 1.00 90.12 133 THR A CA 1
ATOM 1066 C C . THR A 1 133 ? -5.431 1.215 -10.035 1.00 90.12 133 THR A C 1
ATOM 1068 O O . THR A 1 133 ? -5.785 0.041 -9.930 1.00 90.12 133 THR A O 1
ATOM 1071 N N . ASP A 1 134 ? -4.217 1.561 -10.444 1.00 93.50 134 ASP A N 1
ATOM 1072 C CA . ASP A 1 134 ? -3.235 0.586 -10.883 1.00 93.50 134 ASP A CA 1
ATOM 1073 C C . ASP A 1 134 ? -2.581 -0.100 -9.681 1.00 93.50 134 ASP A C 1
ATOM 1075 O O . ASP A 1 134 ? -2.393 -1.313 -9.747 1.00 93.50 134 ASP A O 1
ATOM 1079 N N . ALA A 1 135 ? -2.369 0.592 -8.548 1.00 91.44 135 ALA A N 1
ATOM 1080 C CA . ALA A 1 135 ? -1.897 -0.066 -7.323 1.00 91.44 135 ALA A CA 1
ATOM 1081 C C . ALA A 1 135 ? -2.838 -1.191 -6.893 1.00 91.44 135 ALA A C 1
ATOM 1083 O O . ALA A 1 135 ? -2.403 -2.324 -6.703 1.00 91.44 135 ALA A O 1
ATOM 1084 N N . VAL A 1 136 ? -4.144 -0.908 -6.813 1.00 90.62 136 VAL A N 1
ATOM 1085 C CA . VAL A 1 136 ? -5.161 -1.902 -6.436 1.00 90.62 136 VAL A CA 1
ATOM 1086 C C . VAL A 1 136 ? -5.115 -3.098 -7.383 1.00 90.62 136 VAL A C 1
ATOM 1088 O O . VAL A 1 136 ? -5.077 -4.244 -6.939 1.00 90.62 136 VAL A O 1
ATOM 1091 N N . ARG A 1 137 ? -5.065 -2.846 -8.696 1.00 93.81 137 ARG A N 1
ATOM 1092 C CA . ARG A 1 137 ? -5.031 -3.911 -9.704 1.00 93.81 137 ARG A CA 1
ATOM 1093 C C . ARG A 1 137 ? -3.754 -4.736 -9.658 1.00 93.81 137 ARG A C 1
ATOM 1095 O O . ARG A 1 137 ? -3.823 -5.920 -9.972 1.00 93.81 137 ARG A O 1
ATOM 1102 N N . VAL A 1 138 ? -2.608 -4.140 -9.334 1.00 94.44 138 VAL A N 1
ATOM 1103 C CA . VAL A 1 138 ? -1.352 -4.882 -9.177 1.00 94.44 138 VAL A CA 1
ATOM 1104 C C . VAL A 1 138 ? -1.394 -5.710 -7.897 1.00 94.44 138 VAL A C 1
ATOM 1106 O O . VAL A 1 138 ? -1.133 -6.906 -7.956 1.00 94.44 138 VAL A O 1
ATOM 1109 N N . ILE A 1 139 ? -1.802 -5.124 -6.768 1.00 90.38 139 ILE A N 1
ATOM 1110 C CA . ILE A 1 139 ? -1.878 -5.820 -5.473 1.00 90.38 139 ILE A CA 1
ATOM 1111 C C . ILE A 1 139 ? -2.841 -7.016 -5.541 1.00 90.38 139 ILE A C 1
ATOM 1113 O O . ILE A 1 139 ? -2.534 -8.084 -5.023 1.00 90.38 139 ILE A O 1
ATOM 1117 N N . GLN A 1 140 ? -3.961 -6.899 -6.262 1.00 91.00 140 GLN A N 1
ATOM 1118 C CA . GLN A 1 140 ? -4.889 -8.014 -6.516 1.00 91.00 140 GLN A CA 1
ATOM 1119 C C . GLN A 1 140 ? -4.274 -9.180 -7.312 1.00 91.00 140 GLN A C 1
ATOM 1121 O O . GLN A 1 140 ? -4.870 -10.253 -7.390 1.00 91.00 140 GLN A O 1
ATOM 1126 N N . LYS A 1 141 ? -3.117 -8.976 -7.950 1.00 94.12 141 LYS A N 1
ATOM 1127 C CA . LYS A 1 141 ? -2.354 -10.018 -8.652 1.00 94.12 141 LYS A CA 1
ATOM 1128 C C . LYS A 1 141 ? -1.202 -10.573 -7.815 1.00 94.12 141 LYS A C 1
ATOM 1130 O O . LYS A 1 141 ? -0.493 -11.448 -8.310 1.00 94.12 141 LYS A O 1
ATOM 1135 N N . CYS A 1 142 ? -1.007 -10.103 -6.581 1.00 90.19 142 CYS A N 1
ATOM 1136 C CA . CYS A 1 142 ? -0.050 -10.708 -5.663 1.00 90.19 142 CYS A CA 1
ATOM 1137 C C . CYS A 1 142 ? -0.506 -12.134 -5.323 1.00 90.19 142 CYS A C 1
ATOM 1139 O O . CYS A 1 142 ? -1.613 -12.309 -4.814 1.00 90.19 142 CYS A O 1
ATOM 1141 N N . PRO A 1 143 ? 0.316 -13.163 -5.591 1.00 89.75 143 PRO A N 1
ATOM 1142 C CA . PRO A 1 143 ? -0.058 -14.541 -5.283 1.00 89.75 143 PRO A CA 1
ATOM 1143 C C . PRO A 1 143 ? 0.011 -14.833 -3.778 1.00 89.75 143 PRO A C 1
ATOM 1145 O O . PRO A 1 143 ? -0.706 -15.692 -3.279 1.00 89.75 143 PRO A O 1
ATOM 1148 N N . ASP A 1 144 ? 0.890 -14.130 -3.063 1.00 89.56 144 ASP A N 1
ATOM 1149 C CA . ASP A 1 144 ? 1.135 -14.271 -1.633 1.00 89.56 144 ASP A CA 1
ATOM 1150 C C . ASP A 1 144 ? 1.811 -12.998 -1.086 1.00 89.56 144 ASP A C 1
ATOM 1152 O O . ASP A 1 144 ? 2.250 -12.132 -1.844 1.00 89.56 144 ASP A O 1
ATOM 1156 N N . ALA A 1 145 ? 1.921 -12.892 0.240 1.00 85.62 145 ALA A N 1
ATOM 1157 C CA . ALA A 1 145 ? 2.557 -11.755 0.908 1.00 85.62 145 ALA A CA 1
ATOM 1158 C C . ALA A 1 145 ? 4.089 -11.887 1.059 1.00 85.62 145 ALA A C 1
ATOM 1160 O O . ALA A 1 145 ? 4.750 -10.945 1.497 1.00 85.62 145 ALA A O 1
ATOM 1161 N N . THR A 1 146 ? 4.684 -13.027 0.689 1.00 87.94 146 THR A N 1
ATOM 1162 C CA . THR A 1 146 ? 6.077 -13.370 1.050 1.00 87.94 146 THR A CA 1
ATOM 1163 C C . THR A 1 146 ? 7.104 -12.421 0.437 1.00 87.94 146 THR A C 1
ATOM 1165 O O . THR A 1 146 ? 8.127 -12.105 1.040 1.00 87.94 146 THR A O 1
ATOM 1168 N N . ARG A 1 147 ? 6.845 -11.937 -0.783 1.00 87.88 147 ARG A N 1
ATOM 1169 C CA . ARG A 1 147 ? 7.743 -11.004 -1.479 1.00 87.88 147 ARG A CA 1
ATOM 1170 C C . ARG A 1 147 ? 7.727 -9.616 -0.875 1.00 87.88 147 ARG A C 1
ATOM 1172 O O . ARG A 1 147 ? 8.755 -8.940 -0.916 1.00 87.88 147 ARG A O 1
ATOM 1179 N N . LEU A 1 148 ? 6.577 -9.233 -0.350 1.00 85.50 148 LEU A N 1
ATOM 1180 C CA . LEU A 1 148 ? 6.323 -7.922 0.198 1.00 85.50 148 LEU A CA 1
ATOM 1181 C C . LEU A 1 148 ? 6.879 -7.810 1.628 1.00 85.50 148 LEU A C 1
ATOM 1183 O O . LEU A 1 148 ? 7.347 -6.744 1.997 1.00 85.50 148 LEU A O 1
ATOM 1187 N N . GLU A 1 149 ? 6.977 -8.912 2.389 1.00 86.25 149 GLU A N 1
ATOM 1188 C CA . GLU A 1 149 ? 7.670 -8.960 3.699 1.00 86.25 149 GLU A CA 1
ATOM 1189 C C . GLU A 1 149 ? 9.152 -8.533 3.645 1.00 86.25 149 GLU A C 1
ATOM 1191 O O . GLU A 1 149 ? 9.775 -8.314 4.681 1.00 86.25 149 GLU A O 1
ATOM 1196 N N . ARG A 1 150 ? 9.733 -8.393 2.447 1.00 84.75 150 ARG A N 1
ATOM 1197 C CA . ARG A 1 150 ? 11.079 -7.833 2.252 1.00 84.75 150 ARG A CA 1
ATOM 1198 C C . ARG A 1 150 ? 11.150 -6.325 2.476 1.00 84.75 150 ARG A C 1
ATOM 1200 O O . ARG A 1 150 ? 12.253 -5.806 2.575 1.00 84.75 150 ARG A O 1
ATOM 1207 N N . VAL A 1 151 ? 10.006 -5.644 2.486 1.00 86.56 151 VAL A N 1
ATOM 1208 C CA . VAL A 1 151 ? 9.893 -4.226 2.825 1.00 86.56 151 VAL A CA 1
ATOM 1209 C C . VAL A 1 151 ? 9.507 -4.139 4.294 1.00 86.56 151 VAL A C 1
ATOM 1211 O O . VAL A 1 151 ? 8.501 -4.723 4.705 1.00 86.56 151 VAL A O 1
ATOM 1214 N N . SER A 1 152 ? 10.293 -3.419 5.088 1.00 82.81 152 SER A N 1
ATOM 1215 C CA . SER A 1 152 ? 10.148 -3.359 6.547 1.00 82.81 152 SER A CA 1
ATOM 1216 C C . SER A 1 152 ? 8.741 -2.917 6.978 1.00 82.81 152 SER A C 1
ATOM 1218 O O . SER A 1 152 ? 8.088 -3.569 7.801 1.00 82.81 152 SER A O 1
ATOM 1220 N N . SER A 1 153 ? 8.225 -1.861 6.345 1.00 78.44 153 SER A N 1
ATOM 1221 C CA . SER A 1 153 ? 6.885 -1.321 6.590 1.00 78.44 153 SER A CA 1
ATOM 1222 C C . SER A 1 153 ? 5.769 -2.302 6.206 1.00 78.44 153 SER A C 1
ATOM 1224 O O . SER A 1 153 ? 4.772 -2.410 6.924 1.00 78.44 153 SER A O 1
ATOM 1226 N N . PHE A 1 154 ? 5.943 -3.088 5.138 1.00 83.38 154 PHE A N 1
ATOM 1227 C CA . PHE A 1 154 ? 4.962 -4.102 4.749 1.00 83.38 154 PHE A CA 1
ATOM 1228 C C . PHE A 1 154 ? 5.017 -5.344 5.636 1.00 83.38 154 PHE A C 1
ATOM 1230 O O . PHE A 1 154 ? 3.977 -5.905 5.973 1.00 83.38 154 PHE A O 1
ATOM 1237 N N . ALA A 1 155 ? 6.202 -5.774 6.073 1.00 83.12 155 ALA A N 1
ATOM 1238 C CA . ALA A 1 155 ? 6.329 -6.896 7.001 1.00 83.12 155 ALA A CA 1
ATOM 1239 C C . ALA A 1 155 ? 5.487 -6.666 8.268 1.00 83.12 155 ALA A C 1
ATOM 1241 O O . ALA A 1 155 ? 4.817 -7.580 8.753 1.00 83.12 155 ALA A O 1
ATOM 1242 N N . ARG A 1 156 ? 5.443 -5.421 8.763 1.00 77.94 156 ARG A N 1
ATOM 1243 C CA . ARG A 1 156 ? 4.557 -5.009 9.862 1.00 77.94 156 ARG A CA 1
ATOM 1244 C C . ARG A 1 156 ? 3.076 -5.168 9.504 1.00 77.94 156 ARG A C 1
ATOM 1246 O O . ARG A 1 156 ? 2.320 -5.712 10.310 1.00 77.94 156 ARG A O 1
ATOM 1253 N N . PHE A 1 157 ? 2.672 -4.726 8.313 1.00 82.69 157 PHE A N 1
ATOM 1254 C CA . PHE A 1 157 ? 1.310 -4.913 7.803 1.00 82.69 157 PHE A CA 1
ATOM 1255 C C . PHE A 1 157 ? 0.919 -6.398 7.759 1.00 82.69 157 PHE A C 1
ATOM 1257 O O . PHE A 1 157 ? -0.112 -6.768 8.313 1.00 82.69 157 PHE A O 1
ATOM 1264 N N . VAL A 1 158 ? 1.765 -7.271 7.203 1.00 82.50 158 VAL A N 1
ATOM 1265 C CA . VAL A 1 158 ? 1.477 -8.716 7.096 1.00 82.50 158 VAL A CA 1
ATOM 1266 C C . VAL A 1 158 ? 1.337 -9.374 8.455 1.00 82.50 158 VAL A C 1
ATOM 1268 O O . VAL A 1 158 ? 0.434 -10.184 8.658 1.00 82.50 158 VAL A O 1
ATOM 1271 N N . ARG A 1 159 ? 2.208 -9.035 9.407 1.00 81.81 159 ARG A N 1
ATOM 1272 C CA . ARG A 1 159 ? 2.132 -9.586 10.767 1.00 81.81 159 ARG A CA 1
ATOM 1273 C C . ARG A 1 159 ? 0.805 -9.228 11.435 1.00 81.81 159 ARG A C 1
ATOM 1275 O O . ARG A 1 159 ? 0.149 -10.114 11.977 1.00 81.81 159 ARG A O 1
ATOM 1282 N N . LYS A 1 160 ? 0.365 -7.968 11.310 1.00 77.69 160 LYS A N 1
ATOM 1283 C CA . LYS A 1 160 ? -0.952 -7.524 11.797 1.00 77.69 160 LYS A CA 1
ATOM 1284 C C . LYS A 1 160 ? -2.107 -8.220 11.074 1.00 77.69 160 LYS A C 1
ATOM 1286 O O . LYS A 1 160 ? -3.043 -8.665 11.730 1.00 77.69 160 LYS A O 1
ATOM 1291 N N . LEU A 1 161 ? -2.017 -8.354 9.751 1.00 79.44 161 LEU A N 1
ATOM 1292 C CA . LEU A 1 161 ? -3.032 -9.015 8.929 1.00 79.44 161 LEU A CA 1
ATOM 12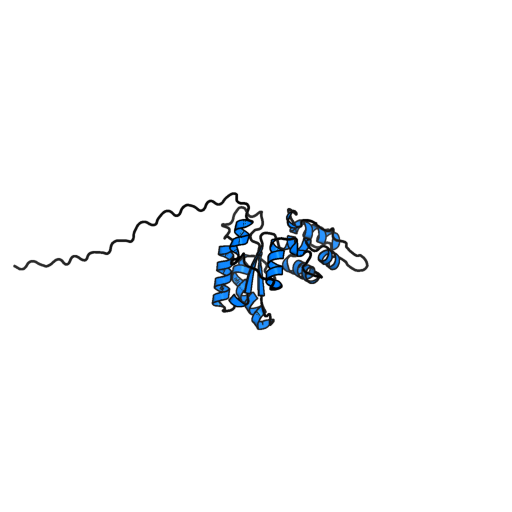93 C C . LEU A 1 161 ? -3.186 -10.502 9.278 1.00 79.44 161 LEU A C 1
ATOM 1295 O O . LEU A 1 161 ? -4.295 -11.020 9.311 1.00 79.44 161 LEU A O 1
ATOM 1299 N N . THR A 1 162 ? -2.078 -11.192 9.546 1.00 80.88 162 THR A N 1
ATOM 1300 C CA . THR A 1 162 ? -2.057 -12.646 9.785 1.00 80.88 162 THR A CA 1
ATOM 1301 C C . THR A 1 162 ? -2.243 -13.035 11.250 1.00 80.88 162 THR A C 1
ATOM 1303 O O . THR A 1 162 ? -2.220 -14.223 11.564 1.00 80.88 162 THR A O 1
ATOM 1306 N N . GLY A 1 163 ? -2.394 -12.067 12.159 1.00 72.62 163 GLY A N 1
ATOM 1307 C CA . GLY A 1 163 ? -2.531 -12.337 13.593 1.00 72.62 163 GLY A CA 1
ATOM 1308 C C . GLY A 1 163 ? -1.295 -12.986 14.226 1.00 72.62 163 GLY A C 1
ATOM 1309 O O . GLY A 1 163 ? -1.369 -13.465 15.357 1.00 72.62 163 GLY A O 1
ATOM 1310 N N . LYS A 1 164 ? -0.152 -12.999 13.525 1.00 67.75 164 LYS A N 1
ATOM 1311 C CA . LYS A 1 164 ? 1.137 -13.430 14.071 1.00 67.75 164 LYS A CA 1
ATOM 1312 C C . LYS A 1 164 ? 1.617 -12.356 15.061 1.00 67.75 164 LYS A C 1
ATOM 1314 O O . LYS A 1 164 ? 2.315 -11.421 14.674 1.00 67.75 164 LYS A O 1
ATOM 1319 N N . GLN A 1 165 ? 1.166 -12.460 16.315 1.00 53.97 165 GLN A N 1
ATOM 1320 C CA . GLN A 1 165 ? 1.698 -11.740 17.489 1.00 53.97 165 GLN A CA 1
ATOM 1321 C C . GLN A 1 165 ? 3.241 -11.892 17.542 1.00 53.97 165 GLN A C 1
ATOM 1323 O O . GLN A 1 165 ? 3.759 -12.907 17.087 1.00 53.97 165 GLN A O 1
ATOM 1328 N N . GLU A 1 166 ? 4.037 -10.903 17.979 1.00 54.94 166 GLU A N 1
ATOM 1329 C CA . GLU A 1 166 ? 4.267 -10.663 19.417 1.00 54.94 166 GLU A CA 1
ATOM 1330 C C . GLU A 1 166 ? 4.963 -9.319 19.805 1.00 54.94 166 GLU A C 1
ATOM 1332 O O . GLU A 1 166 ? 5.813 -8.777 19.095 1.00 54.94 166 GLU A O 1
ATOM 1337 N N . THR A 1 167 ? 4.562 -8.852 21.001 1.00 42.22 167 THR A N 1
ATOM 1338 C CA . THR A 1 167 ? 5.271 -8.232 22.159 1.00 42.22 167 THR A CA 1
ATOM 1339 C C . THR A 1 167 ? 6.116 -6.952 22.118 1.00 42.22 167 THR A C 1
ATOM 1341 O O . THR A 1 167 ? 6.344 -6.431 23.207 1.00 42.22 167 THR A O 1
ATOM 1344 N N . ALA A 1 168 ? 6.534 -6.361 20.997 1.00 42.38 168 ALA A N 1
ATOM 1345 C CA . ALA A 1 168 ? 7.455 -5.203 21.102 1.00 42.38 168 ALA A CA 1
ATOM 1346 C C . ALA A 1 168 ? 6.884 -3.824 20.737 1.00 42.38 168 ALA A C 1
ATOM 1348 O O . ALA A 1 168 ? 7.427 -2.822 21.187 1.00 42.38 168 ALA A O 1
ATOM 1349 N N . PHE A 1 169 ? 5.810 -3.745 19.948 1.00 42.91 169 PHE A N 1
ATOM 1350 C CA . PHE A 1 169 ? 5.354 -2.463 19.399 1.00 42.91 169 PHE A CA 1
ATOM 1351 C C . PHE A 1 169 ? 3.887 -2.224 19.725 1.00 42.91 169 PHE A C 1
ATOM 1353 O O . PHE A 1 169 ? 2.984 -2.707 19.038 1.00 42.91 169 PHE A O 1
ATOM 1360 N N . SER A 1 170 ? 3.659 -1.492 20.811 1.00 41.91 170 SER A N 1
ATOM 1361 C CA . SER A 1 170 ? 2.324 -1.175 21.313 1.00 41.91 170 SER A CA 1
ATOM 1362 C C . SER A 1 170 ? 1.689 -0.007 20.553 1.00 41.91 170 SER A C 1
ATOM 1364 O O . SER A 1 170 ? 0.467 0.145 20.597 1.00 41.91 170 SER A O 1
ATOM 1366 N N . ARG A 1 171 ? 2.473 0.839 19.858 1.00 47.22 171 ARG A N 1
ATOM 1367 C CA . ARG A 1 171 ? 1.961 2.069 19.216 1.00 47.22 171 ARG A CA 1
ATOM 1368 C C . ARG A 1 171 ? 2.621 2.394 17.873 1.00 47.22 171 ARG A C 1
ATOM 1370 O O . ARG A 1 171 ? 3.794 2.120 17.650 1.00 47.22 171 ARG A O 1
ATOM 1377 N N . CYS A 1 172 ? 1.854 3.048 16.991 1.00 47.59 172 CYS A N 1
ATOM 1378 C CA . CYS A 1 172 ? 2.265 3.460 15.639 1.00 47.59 172 CYS A CA 1
ATOM 1379 C C . CYS A 1 172 ? 3.583 4.273 15.621 1.00 47.59 172 CYS A C 1
ATOM 1381 O O . CYS A 1 172 ? 4.352 4.162 14.670 1.00 47.59 172 CYS A O 1
ATOM 1383 N N . GLY A 1 173 ? 3.865 5.026 16.694 1.00 44.69 173 GLY A N 1
ATOM 1384 C CA . GLY A 1 173 ? 5.044 5.890 16.821 1.00 44.69 173 GLY A CA 1
ATOM 1385 C C . GLY A 1 173 ? 6.358 5.203 17.212 1.00 44.69 173 GLY A C 1
ATOM 1386 O O . GLY A 1 173 ? 7.407 5.774 16.952 1.00 44.69 173 GLY A O 1
ATOM 1387 N N . GLU A 1 174 ? 6.346 3.995 17.784 1.00 47.34 174 GLU A N 1
ATOM 1388 C CA . GLU A 1 174 ? 7.590 3.345 18.251 1.00 47.34 174 GLU A CA 1
ATOM 1389 C C . GLU A 1 174 ? 8.494 2.935 17.077 1.00 47.34 174 GLU A C 1
ATOM 1391 O O . GLU A 1 174 ? 9.703 3.052 17.158 1.00 47.34 174 GLU A O 1
ATOM 1396 N N . VAL A 1 175 ? 7.919 2.555 15.932 1.00 49.25 175 VAL A N 1
ATOM 1397 C CA . VAL A 1 175 ? 8.700 2.141 14.749 1.00 49.25 175 VAL A CA 1
ATOM 1398 C C . VAL A 1 175 ? 9.014 3.316 13.821 1.00 49.25 175 VAL A C 1
ATOM 1400 O O . VAL A 1 175 ? 10.075 3.363 13.210 1.00 49.25 175 VAL A O 1
ATOM 1403 N N . CYS A 1 176 ? 8.095 4.274 13.691 1.00 50.41 176 CYS A N 1
ATOM 1404 C CA . CYS A 1 176 ? 8.294 5.424 12.808 1.00 50.41 176 CYS A CA 1
ATOM 1405 C C . CYS A 1 176 ? 9.325 6.416 13.367 1.00 50.41 176 CYS A C 1
ATOM 1407 O O . CYS A 1 176 ? 10.029 7.040 12.580 1.00 50.41 176 CYS A O 1
ATOM 1409 N N . ASN A 1 177 ? 9.458 6.511 14.695 1.00 46.25 177 ASN A N 1
ATOM 1410 C CA . ASN A 1 177 ? 10.493 7.328 15.330 1.00 46.25 177 ASN A CA 1
ATOM 1411 C C . ASN A 1 177 ? 11.870 6.646 15.329 1.00 46.25 177 ASN A C 1
ATOM 1413 O O . ASN A 1 177 ? 12.872 7.345 15.223 1.00 46.25 177 ASN A O 1
ATOM 1417 N N . ASP A 1 178 ? 11.925 5.310 15.378 1.00 40.03 178 ASP A N 1
ATOM 1418 C CA . ASP A 1 178 ? 13.185 4.550 15.330 1.00 40.03 178 ASP A CA 1
ATOM 1419 C C . ASP A 1 178 ? 13.760 4.419 13.904 1.00 40.03 178 ASP A C 1
ATOM 1421 O O . ASP A 1 178 ? 14.963 4.225 13.734 1.00 40.03 178 ASP A O 1
ATOM 1425 N N . LEU A 1 179 ? 12.913 4.519 12.869 1.00 38.66 179 LEU A N 1
ATOM 1426 C CA . LEU A 1 179 ? 13.319 4.467 11.456 1.00 38.66 179 LEU A CA 1
ATOM 1427 C C . LEU A 1 179 ? 13.485 5.848 10.806 1.00 38.66 179 LEU A C 1
ATOM 1429 O O . LEU A 1 179 ? 14.011 5.935 9.697 1.00 38.66 179 LEU A O 1
ATOM 1433 N N . ALA A 1 180 ? 13.056 6.928 11.466 1.00 38.47 180 ALA A N 1
ATOM 1434 C CA . ALA A 1 180 ? 13.410 8.272 11.032 1.00 38.47 180 ALA A CA 1
ATOM 1435 C C . ALA A 1 180 ? 14.926 8.454 11.240 1.00 38.47 180 ALA A C 1
ATOM 1437 O O . ALA A 1 180 ? 15.416 8.172 12.336 1.00 38.47 180 ALA A O 1
ATOM 1438 N N . PRO A 1 181 ? 15.702 8.898 10.231 1.00 34.75 181 PRO A N 1
ATOM 1439 C CA . PRO A 1 181 ? 17.124 9.141 10.421 1.00 34.75 181 PRO A CA 1
ATOM 1440 C C . PRO A 1 181 ? 17.291 10.103 11.597 1.00 34.75 181 PRO A C 1
ATOM 1442 O O . PRO A 1 181 ? 16.747 11.204 11.596 1.00 34.75 181 PRO A O 1
ATOM 1445 N N . SER A 1 182 ? 18.030 9.669 12.615 1.00 36.28 182 SER A N 1
ATOM 1446 C CA . SER A 1 182 ? 18.225 10.341 13.905 1.00 36.28 182 SER A CA 1
ATOM 1447 C C . SER A 1 182 ? 19.048 11.641 13.822 1.00 36.28 182 SER A C 1
ATOM 1449 O O . SER A 1 182 ? 19.763 12.008 14.752 1.00 36.28 182 SER A O 1
ATOM 1451 N N . GLY A 1 183 ? 18.963 12.358 12.704 1.00 40.84 183 GLY A N 1
ATOM 1452 C CA . GLY A 1 183 ? 19.517 13.682 12.499 1.00 40.84 183 GLY A CA 1
ATOM 1453 C C . GLY A 1 183 ? 18.387 14.687 12.316 1.00 40.84 183 GLY A C 1
ATOM 1454 O O . GLY A 1 183 ? 17.702 14.662 11.304 1.00 40.84 183 GLY A O 1
ATOM 1455 N N . VAL A 1 184 ? 18.279 15.626 13.259 1.00 40.44 184 VAL A N 1
ATOM 1456 C CA . VAL A 1 184 ? 17.389 16.804 13.247 1.00 40.44 184 VAL A CA 1
ATOM 1457 C C . VAL A 1 184 ? 15.977 16.576 13.806 1.00 40.44 184 VAL A C 1
ATOM 1459 O O . VAL A 1 184 ? 14.981 16.795 13.131 1.00 40.44 184 VAL A O 1
ATOM 1462 N N . PHE A 1 185 ? 15.883 16.259 15.099 1.00 33.91 185 PHE A N 1
ATOM 1463 C CA . PHE A 1 185 ? 14.922 16.942 15.977 1.00 33.91 185 PHE A CA 1
ATOM 1464 C C . PHE A 1 185 ? 15.365 16.784 17.439 1.00 33.91 185 PHE A C 1
ATOM 1466 O O . PHE A 1 185 ? 15.166 15.745 18.062 1.00 33.91 185 PHE A O 1
ATOM 1473 N N . GLN A 1 186 ? 16.011 17.810 17.998 1.00 31.31 186 GLN A N 1
ATOM 1474 C CA . GLN A 1 186 ? 16.040 17.957 19.452 1.00 31.31 186 GLN A CA 1
ATOM 1475 C C . GLN A 1 186 ? 14.687 18.550 19.858 1.00 31.31 186 GLN A C 1
ATOM 1477 O O . GLN A 1 186 ? 14.347 19.624 19.354 1.00 31.31 186 GLN A O 1
ATOM 1482 N N . PRO A 1 187 ? 13.902 17.906 20.739 1.00 36.56 187 PRO A N 1
ATOM 1483 C CA . PRO A 1 187 ? 12.740 18.565 21.306 1.00 36.56 187 PRO A CA 1
ATOM 1484 C C . PRO A 1 187 ? 13.231 19.793 22.073 1.00 36.56 187 PRO A C 1
ATOM 1486 O O . PRO A 1 187 ? 14.122 19.693 22.923 1.00 36.56 187 PRO A O 1
ATOM 1489 N N . ALA A 1 188 ? 12.673 20.960 21.746 1.00 36.34 188 ALA A N 1
ATOM 1490 C CA . ALA A 1 188 ? 12.863 22.158 22.541 1.00 36.34 188 ALA A CA 1
ATOM 1491 C C . ALA A 1 188 ? 12.547 21.808 24.000 1.00 36.34 188 ALA A C 1
ATOM 1493 O O . ALA A 1 188 ? 11.475 21.280 24.304 1.00 36.34 188 ALA A O 1
ATOM 1494 N N . GLN A 1 189 ? 13.510 22.053 24.888 1.00 34.62 189 GLN A N 1
ATOM 1495 C CA . GLN A 1 189 ? 13.308 21.915 26.321 1.00 34.62 189 GLN A CA 1
ATOM 1496 C C . GLN A 1 189 ? 12.047 22.690 26.703 1.00 34.62 189 GLN A C 1
ATOM 1498 O O . GLN A 1 189 ? 11.910 23.868 26.369 1.00 34.62 189 GLN A O 1
ATOM 1503 N N . ALA A 1 190 ? 11.127 22.002 27.376 1.00 38.22 190 ALA A N 1
ATOM 1504 C CA . ALA A 1 190 ? 9.947 22.599 27.967 1.00 38.22 190 ALA A CA 1
ATOM 1505 C C . ALA A 1 190 ? 10.386 23.742 28.891 1.00 38.22 190 ALA A C 1
ATOM 1507 O O . ALA A 1 190 ? 10.889 23.513 29.992 1.00 38.22 190 ALA A O 1
ATOM 1508 N N . ALA A 1 191 ? 10.221 24.980 28.427 1.00 37.53 191 ALA A N 1
ATOM 1509 C CA . ALA A 1 191 ? 10.299 26.140 29.290 1.00 37.53 191 ALA A CA 1
ATOM 1510 C C . ALA A 1 191 ? 9.119 26.055 30.263 1.00 37.53 191 ALA A C 1
ATOM 1512 O O . ALA A 1 191 ? 7.958 26.002 29.855 1.00 37.53 191 ALA A O 1
ATOM 1513 N N . ALA A 1 192 ? 9.451 25.971 31.547 1.00 38.72 192 ALA A N 1
ATOM 1514 C CA . ALA A 1 192 ? 8.509 25.931 32.648 1.00 38.72 192 ALA A CA 1
ATOM 1515 C C . ALA A 1 192 ? 7.474 27.064 32.539 1.00 38.72 192 ALA A C 1
ATOM 1517 O O . ALA A 1 192 ? 7.822 28.230 32.342 1.00 38.72 192 ALA A O 1
ATOM 1518 N N . LEU A 1 193 ? 6.200 26.704 32.695 1.00 40.53 193 LEU A N 1
ATOM 1519 C CA . LEU A 1 193 ? 5.116 27.648 32.946 1.00 40.53 193 LEU A CA 1
ATOM 1520 C C . LEU A 1 193 ? 5.401 28.396 34.262 1.00 40.53 193 LEU A C 1
ATOM 1522 O O . LEU A 1 193 ? 5.628 27.730 35.274 1.00 40.53 193 LEU A O 1
ATOM 1526 N N . PRO A 1 194 ? 5.372 29.740 34.298 1.00 42.72 194 PRO A N 1
ATOM 1527 C CA . PRO A 1 194 ? 5.312 30.464 35.560 1.00 42.72 194 PRO A CA 1
ATOM 1528 C C . PRO A 1 194 ? 3.928 30.325 36.220 1.00 42.72 194 PRO A C 1
ATOM 1530 O O . PRO A 1 194 ? 2.901 30.208 35.550 1.00 42.72 194 PRO A O 1
ATOM 1533 N N . ASP A 1 195 ? 3.964 30.328 37.552 1.00 48.66 195 ASP A N 1
ATOM 1534 C CA . ASP A 1 195 ? 2.929 29.965 38.525 1.00 48.66 195 ASP A CA 1
ATOM 1535 C C . ASP A 1 195 ? 1.521 30.577 38.351 1.00 48.66 195 ASP A C 1
ATOM 1537 O O . ASP A 1 195 ? 1.349 31.664 37.788 1.00 48.66 195 ASP A O 1
ATOM 1541 N N . PRO A 1 196 ? 0.482 29.915 38.908 1.00 44.56 196 PRO A N 1
ATOM 1542 C CA . PRO A 1 196 ? -0.899 30.365 38.821 1.00 44.56 196 PRO A CA 1
ATOM 1543 C C . PRO A 1 196 ? -1.154 31.693 39.548 1.00 44.56 196 PRO A C 1
ATOM 1545 O O . PRO A 1 196 ? -0.796 31.912 40.705 1.00 44.56 196 PRO A O 1
ATOM 1548 N N . ILE A 1 197 ? -1.879 32.545 38.827 1.00 44.97 197 ILE A N 1
ATOM 1549 C CA . ILE A 1 197 ? -2.418 33.852 39.198 1.00 44.97 197 ILE A CA 1
ATOM 1550 C C . ILE A 1 197 ? -3.030 33.848 40.611 1.00 44.97 197 ILE A C 1
ATOM 1552 O O . ILE A 1 197 ? -3.945 33.084 40.928 1.00 44.97 197 ILE A O 1
ATOM 1556 N N . ALA A 1 198 ? -2.542 34.768 41.446 1.00 44.00 198 ALA A N 1
ATOM 1557 C CA . ALA A 1 198 ? -3.053 35.049 42.781 1.00 44.00 198 ALA A CA 1
ATOM 1558 C C . ALA A 1 198 ? -4.536 35.475 42.764 1.00 44.00 198 ALA A C 1
ATOM 1560 O O . ALA A 1 198 ? -4.967 36.301 41.958 1.00 44.00 198 ALA A O 1
ATOM 1561 N N . LYS A 1 199 ? -5.316 34.932 43.706 1.00 43.78 199 LYS A N 1
ATOM 1562 C CA . LYS A 1 199 ? -6.731 35.275 43.927 1.00 43.78 199 LYS A CA 1
ATOM 1563 C C . LYS A 1 199 ? -6.892 36.742 44.375 1.00 43.78 199 LYS A C 1
ATOM 1565 O O . LYS A 1 199 ? -6.098 37.208 45.196 1.00 43.78 199 LYS A O 1
ATOM 1570 N N . PRO A 1 200 ? -7.945 37.458 43.941 1.00 39.97 200 PRO A N 1
ATOM 1571 C CA . PRO A 1 200 ? -8.211 38.816 44.405 1.00 39.97 200 PRO A CA 1
ATOM 1572 C C . PRO A 1 200 ? -8.711 38.833 45.859 1.00 39.97 200 PRO A C 1
ATOM 1574 O O . PRO A 1 200 ? -9.693 38.182 46.215 1.00 39.97 200 PRO A O 1
ATOM 1577 N N . VAL A 1 201 ? -8.046 39.629 46.699 1.00 44.84 201 VAL A N 1
ATOM 1578 C CA . VAL A 1 201 ? -8.469 39.952 48.069 1.00 44.84 201 VAL A CA 1
ATOM 1579 C C . VAL A 1 201 ? -9.483 41.098 48.018 1.00 44.84 201 VAL A C 1
ATOM 1581 O O . VAL A 1 201 ? -9.126 42.247 47.758 1.00 44.84 201 VAL A O 1
ATOM 1584 N N . PHE A 1 202 ? -10.752 40.803 48.302 1.00 33.84 202 PHE A N 1
ATOM 1585 C CA . PHE A 1 202 ? -11.779 41.815 48.561 1.00 33.84 202 PHE A CA 1
ATOM 1586 C C . PHE A 1 202 ? -11.528 42.467 49.931 1.00 33.84 202 PHE A C 1
ATOM 1588 O O . PHE A 1 202 ? -11.681 41.827 50.969 1.00 33.84 202 PHE A O 1
ATOM 1595 N N . LYS A 1 203 ? -11.165 43.756 49.956 1.00 44.66 203 LYS A N 1
ATOM 1596 C CA . LYS A 1 203 ? -11.165 44.570 51.184 1.00 44.66 203 LYS A CA 1
ATOM 1597 C C . LYS A 1 203 ? -12.487 45.332 51.294 1.00 44.66 203 LYS A C 1
ATOM 1599 O O . LYS A 1 203 ? -12.714 46.295 50.566 1.00 44.66 203 LYS A O 1
ATOM 1604 N N . GLN A 1 204 ? -13.343 44.926 52.230 1.00 40.22 204 GLN A N 1
ATOM 1605 C CA . GLN A 1 204 ? -14.475 45.732 52.694 1.00 40.22 204 GLN A CA 1
ATOM 1606 C C . GLN A 1 204 ? -13.946 46.946 53.477 1.00 40.22 204 GLN A C 1
ATOM 1608 O O . GLN A 1 204 ? -13.257 46.791 54.484 1.00 40.22 204 GLN A O 1
ATOM 1613 N N . LYS A 1 205 ? -14.265 48.167 53.030 1.00 46.84 205 LYS A N 1
ATOM 1614 C CA . LYS A 1 205 ? -14.090 49.384 53.836 1.00 46.84 205 LYS A CA 1
ATOM 1615 C C . LYS A 1 205 ? -15.322 49.571 54.721 1.00 46.84 205 LYS A C 1
ATOM 1617 O O . LYS A 1 205 ? -16.400 49.891 54.226 1.00 46.84 205 LYS A O 1
ATOM 1622 N N . ALA A 1 206 ? -15.147 49.398 56.027 1.00 46.91 206 ALA A N 1
ATOM 1623 C CA . ALA A 1 206 ? -16.103 49.847 57.029 1.00 46.91 206 ALA A CA 1
ATOM 1624 C C . ALA A 1 206 ? -16.109 51.387 57.104 1.00 46.91 206 ALA A C 1
ATOM 1626 O O . ALA A 1 206 ? -15.053 52.022 57.122 1.00 46.91 206 ALA A O 1
ATOM 1627 N N . ARG A 1 207 ? -17.307 51.982 57.140 1.00 47.72 207 ARG A N 1
ATOM 1628 C CA . ARG A 1 207 ? -17.528 53.406 57.441 1.00 47.72 207 ARG A CA 1
ATOM 1629 C C . ARG A 1 207 ? -17.218 53.684 58.920 1.00 47.72 207 ARG A C 1
ATOM 1631 O O . ARG A 1 207 ? -17.67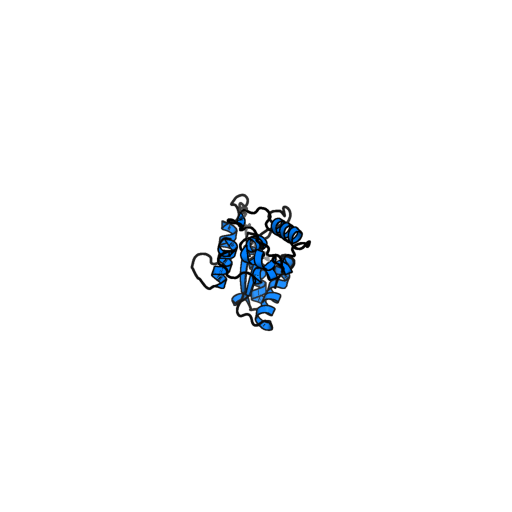9 52.913 59.762 1.00 47.72 207 ARG A O 1
ATOM 1638 N N . PRO A 1 208 ? -16.557 54.797 59.272 1.00 58.19 208 PRO A N 1
ATOM 1639 C CA . PRO A 1 208 ? -16.549 55.266 60.648 1.00 58.19 208 PRO A CA 1
ATOM 1640 C C . PRO A 1 208 ? -17.896 55.912 61.003 1.00 58.19 208 PRO A C 1
ATOM 1642 O O . PRO A 1 208 ? -18.443 56.716 60.249 1.00 58.19 208 PRO A O 1
ATOM 1645 N N . ARG A 1 209 ? -18.428 55.532 62.169 1.00 50.16 209 ARG A N 1
ATOM 1646 C CA . ARG A 1 209 ? -19.496 56.242 62.877 1.00 50.16 209 ARG A CA 1
ATOM 1647 C C . ARG A 1 209 ? -18.872 57.384 63.681 1.00 50.16 209 ARG A C 1
ATOM 1649 O O . ARG A 1 209 ? -18.119 57.096 64.610 1.00 50.16 209 ARG A O 1
ATOM 1656 N N . ARG A 1 210 ? -19.235 58.624 63.366 1.00 52.97 210 ARG A N 1
ATOM 1657 C CA . ARG A 1 210 ? -19.717 59.663 64.294 1.00 52.97 210 ARG A CA 1
ATOM 1658 C C . ARG A 1 210 ? -20.082 60.906 63.501 1.00 52.97 210 ARG A C 1
ATOM 1660 O O . ARG A 1 210 ? -19.289 61.267 62.608 1.00 52.97 210 ARG A O 1
#

Radius of gyration: 24.89 Å; chains: 1; bounding box: 41×74×91 Å

Foldseek 3Di:
DDDPDLVCCLVCVLVVQVCCCPVVVDQAEEDEDEQDDPPDPDDPRDGQQRSVVSSQVSNVVVVNNVRYHYAYFHDDLLLLLLLDQQLVQVLLADPPGGRRRDHDQQSVPDPCSQVVQQVVCCVRPVDGDDCVPVSVSSVVSPPDCVSSCSRVSSVVVVCVVVVVDDDDDPDNCPVRVVPPPPPDDDDDPPDDDDDDDDDDDDDDDDDDDD

Secondary structure (DSSP, 8-state):
---S-HHHHHHHHHHHHHHHHHTS--S-EEEEEES--TT-TTS----HHHHHHHHHHHHHHTT-GGGEEEEEESS-HHHHHHH-HHHHHHHH-BTTB---PPPPS-GGG-S-HHHHHHHHHHHHHSS---HHHHHHHHHTT-S-STTGGGSHHHHHHHHHHTT---SS--SHHHHHHHHS-SSS-PPPP-PPPPPP-PPP-----PPPP-

pLDDT: mean 77.77, std 20.84, range [31.31, 97.0]